Protein AF-A0A1Q7SQF2-F1 (afdb_monomer)

Structure (mmCIF, N/CA/C/O backbone):
data_AF-A0A1Q7SQF2-F1
#
_entry.id   AF-A0A1Q7SQF2-F1
#
loop_
_atom_site.group_PDB
_atom_site.id
_atom_site.type_symbol
_atom_site.label_atom_id
_atom_site.label_alt_id
_atom_site.label_comp_id
_atom_site.label_asym_id
_atom_site.label_entity_id
_atom_site.label_seq_id
_atom_site.pdbx_PDB_ins_code
_atom_site.Cartn_x
_atom_site.Cartn_y
_atom_site.Cartn_z
_atom_site.occupancy
_atom_site.B_iso_or_equiv
_atom_site.auth_seq_id
_atom_site.auth_comp_id
_atom_site.auth_asym_id
_atom_site.auth_atom_id
_atom_site.pdbx_PDB_model_num
ATOM 1 N N . GLN A 1 1 ? -7.049 -6.926 -15.953 1.00 77.38 1 GLN A N 1
ATOM 2 C CA . GLN A 1 1 ? -8.103 -7.746 -15.297 1.00 77.38 1 GLN A CA 1
ATOM 3 C C . GLN A 1 1 ? -9.473 -7.048 -15.155 1.00 77.38 1 GLN A C 1
ATOM 5 O O . GLN A 1 1 ? -10.422 -7.725 -14.784 1.00 77.38 1 GLN A O 1
ATOM 10 N N . ARG A 1 2 ? -9.619 -5.742 -15.477 1.00 84.00 2 ARG A N 1
ATOM 11 C CA . ARG A 1 2 ? -10.913 -5.013 -15.576 1.00 84.00 2 ARG A CA 1
ATOM 12 C C . ARG A 1 2 ? -11.850 -5.138 -14.352 1.00 84.00 2 ARG A C 1
ATOM 14 O O . ARG A 1 2 ? -13.072 -5.163 -14.493 1.00 84.00 2 ARG A O 1
ATOM 21 N N . ARG A 1 3 ? -11.272 -5.225 -13.150 1.00 91.75 3 ARG A N 1
ATOM 22 C CA . ARG A 1 3 ? -12.019 -5.164 -11.884 1.00 91.75 3 ARG A CA 1
ATOM 23 C C . ARG A 1 3 ? -12.568 -3.749 -11.678 1.00 91.75 3 ARG A C 1
ATOM 25 O O . ARG A 1 3 ? -11.940 -2.791 -12.112 1.00 91.75 3 ARG A O 1
ATOM 32 N N . HIS A 1 4 ? -13.720 -3.641 -11.026 1.00 95.44 4 HIS A N 1
ATOM 33 C CA . HIS A 1 4 ? -14.406 -2.380 -10.745 1.00 95.44 4 HIS A CA 1
ATOM 34 C C . HIS A 1 4 ? -15.146 -2.462 -9.408 1.00 95.44 4 HIS A C 1
ATOM 36 O O . HIS A 1 4 ? -15.378 -3.558 -8.898 1.00 95.44 4 HIS A O 1
ATOM 42 N N . GLY A 1 5 ? -15.514 -1.307 -8.848 1.00 96.50 5 GLY A N 1
ATOM 43 C CA . GLY A 1 5 ? -16.249 -1.226 -7.581 1.00 96.50 5 GLY A CA 1
ATOM 44 C C . GLY A 1 5 ? -15.400 -1.496 -6.335 1.00 96.50 5 GLY A C 1
ATOM 45 O O . GLY A 1 5 ? -15.952 -1.797 -5.281 1.00 96.50 5 GLY A O 1
ATOM 46 N N . LEU A 1 6 ? -14.072 -1.409 -6.439 1.00 98.00 6 LEU A N 1
ATOM 47 C CA . LEU A 1 6 ? -13.161 -1.710 -5.336 1.00 98.00 6 LEU A CA 1
ATOM 48 C C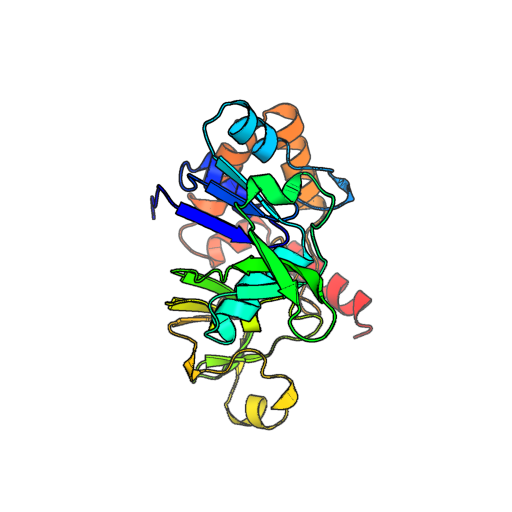 . LEU A 1 6 ? -13.134 -0.583 -4.295 1.00 98.00 6 LEU A C 1
ATOM 50 O O . LEU A 1 6 ? -13.254 0.598 -4.630 1.00 98.00 6 LEU A O 1
ATOM 54 N N . THR A 1 7 ? -12.905 -0.954 -3.037 1.00 98.25 7 THR A N 1
ATOM 55 C CA . THR A 1 7 ? -12.450 -0.026 -1.994 1.00 98.25 7 THR A CA 1
ATOM 56 C C . THR A 1 7 ? -10.959 -0.258 -1.777 1.00 98.25 7 THR A C 1
ATOM 58 O O . THR A 1 7 ? -10.570 -1.357 -1.390 1.00 98.25 7 THR A O 1
ATOM 61 N N . LEU A 1 8 ? -10.124 0.751 -2.035 1.00 98.00 8 LEU A N 1
ATOM 62 C CA . LEU A 1 8 ? -8.698 0.692 -1.704 1.00 98.00 8 LEU A CA 1
ATOM 63 C C . LEU A 1 8 ? -8.499 1.238 -0.292 1.00 98.00 8 LEU A C 1
ATOM 65 O O . LEU A 1 8 ? -8.872 2.379 -0.039 1.00 98.00 8 LEU A O 1
ATOM 69 N N . ALA A 1 9 ? -7.890 0.457 0.599 1.00 97.62 9 ALA A N 1
ATOM 70 C CA . ALA A 1 9 ? -7.531 0.905 1.940 1.00 97.62 9 ALA A CA 1
ATOM 71 C C . ALA A 1 9 ? -6.020 0.807 2.165 1.00 97.62 9 ALA A C 1
ATOM 73 O O . ALA A 1 9 ? -5.458 -0.285 2.113 1.00 97.62 9 ALA A O 1
ATOM 74 N N . ARG A 1 10 ? -5.366 1.943 2.426 1.00 95.81 10 ARG A N 1
ATOM 75 C CA . ARG A 1 10 ? -3.924 2.016 2.708 1.00 95.81 10 ARG A CA 1
ATOM 76 C C . ARG A 1 10 ? -3.617 3.263 3.527 1.00 95.81 10 ARG A C 1
ATOM 78 O O . ARG A 1 10 ? -4.145 4.325 3.237 1.00 95.81 10 ARG A O 1
ATOM 85 N N . ASN A 1 11 ? -2.740 3.157 4.526 1.00 95.25 11 ASN A N 1
ATOM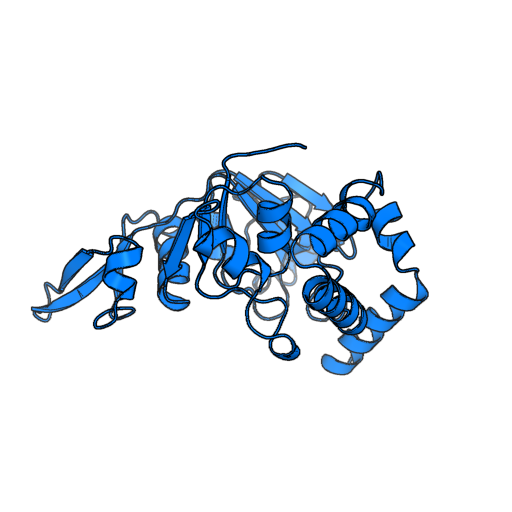 86 C CA . ASN A 1 11 ? -2.354 4.299 5.364 1.00 95.25 11 ASN A CA 1
ATOM 87 C C . ASN A 1 11 ? -1.791 5.473 4.550 1.00 95.25 11 ASN A C 1
ATOM 89 O O . ASN A 1 11 ? -2.250 6.604 4.700 1.00 95.25 11 ASN A O 1
ATOM 93 N N . LEU A 1 12 ? -0.808 5.181 3.699 1.00 94.50 12 LEU A N 1
ATOM 94 C CA . LEU A 1 12 ? -0.150 6.133 2.811 1.00 94.50 12 LEU A CA 1
ATOM 95 C C . LEU A 1 12 ? -0.377 5.664 1.377 1.00 94.50 12 LEU A C 1
ATOM 97 O O . LEU A 1 12 ? 0.317 4.773 0.893 1.00 94.50 12 LEU A O 1
ATOM 101 N N . THR A 1 13 ? -1.399 6.214 0.731 1.00 95.56 13 THR A N 1
ATOM 102 C CA . THR A 1 13 ? -1.718 5.876 -0.659 1.00 95.56 13 THR A CA 1
ATOM 103 C C . THR A 1 13 ? -0.795 6.648 -1.601 1.00 95.56 13 THR A C 1
ATOM 105 O O . THR A 1 13 ? -0.537 7.831 -1.393 1.00 95.56 13 THR A O 1
ATOM 108 N N . CYS A 1 14 ? -0.301 5.998 -2.647 1.00 94.31 14 CYS A N 1
ATOM 109 C CA . CYS A 1 14 ? 0.623 6.583 -3.614 1.00 94.31 14 CYS A CA 1
ATOM 110 C C . CYS A 1 14 ? 0.062 6.432 -5.041 1.00 94.31 14 CYS A C 1
ATOM 112 O O . CYS A 1 14 ? -1.142 6.603 -5.266 1.00 94.31 14 CYS A O 1
ATOM 114 N N . THR A 1 15 ? 0.914 6.126 -6.020 1.00 94.62 15 THR A N 1
ATOM 115 C CA . THR A 1 15 ? 0.552 5.988 -7.438 1.00 94.62 15 THR A CA 1
ATOM 116 C C . THR A 1 15 ? -0.552 4.962 -7.678 1.00 94.62 15 THR A C 1
ATOM 118 O O . THR A 1 15 ? -1.392 5.154 -8.553 1.00 94.62 15 THR A O 1
ATOM 121 N N . GLU A 1 16 ? -0.615 3.891 -6.886 1.00 95.31 16 GLU A N 1
ATOM 122 C CA . GLU A 1 16 ? -1.631 2.847 -7.031 1.00 95.31 16 GLU A CA 1
ATOM 123 C C . GLU A 1 16 ? -3.058 3.376 -6.833 1.00 95.31 16 GLU A C 1
ATOM 125 O O . GLU A 1 16 ? -3.975 2.932 -7.524 1.00 95.31 16 GLU A O 1
ATOM 130 N N . GLY A 1 17 ? -3.256 4.371 -5.961 1.00 97.00 17 GLY A N 1
ATOM 131 C CA . GLY A 1 17 ? -4.556 5.022 -5.815 1.00 97.00 17 GLY A CA 1
ATOM 132 C C . GLY A 1 17 ? -4.956 5.772 -7.086 1.00 97.00 17 GLY A C 1
ATOM 133 O O . GLY A 1 17 ? -6.095 5.666 -7.538 1.00 97.00 17 GLY A O 1
ATOM 134 N N . GLU A 1 18 ? -4.013 6.486 -7.706 1.00 97.38 18 GLU A N 1
ATOM 135 C CA . GLU A 1 18 ? -4.248 7.217 -8.958 1.00 97.38 18 GLU A CA 1
ATOM 136 C C . GLU A 1 18 ? -4.573 6.257 -10.100 1.00 97.38 18 GLU A C 1
ATOM 138 O O . GLU A 1 18 ? -5.527 6.478 -10.849 1.00 97.38 18 GLU A O 1
ATOM 143 N N . PHE A 1 19 ? -3.834 5.152 -10.175 1.00 97.44 19 PHE A N 1
ATOM 144 C CA . PHE A 1 19 ? -4.037 4.098 -11.160 1.00 97.44 19 PHE A CA 1
ATOM 145 C C . PHE A 1 19 ? -5.427 3.482 -11.039 1.00 97.44 19 PHE A C 1
ATOM 147 O O . PHE A 1 19 ? -6.141 3.390 -12.037 1.00 97.44 19 PHE A O 1
ATOM 154 N N . LEU A 1 20 ? -5.852 3.106 -9.829 1.00 97.62 20 LEU A N 1
ATOM 155 C CA . LEU A 1 20 ? -7.169 2.500 -9.631 1.00 97.62 20 LEU A CA 1
ATOM 156 C C . LEU A 1 20 ? -8.318 3.483 -9.882 1.00 97.62 20 LEU A C 1
ATOM 158 O O . LEU A 1 20 ? -9.360 3.062 -10.386 1.00 97.62 20 LEU A O 1
ATOM 162 N N . MET A 1 21 ? -8.152 4.772 -9.578 1.00 97.69 21 MET A N 1
ATOM 163 C CA . MET A 1 21 ? -9.164 5.785 -9.902 1.00 97.69 21 MET A CA 1
ATOM 164 C C . MET A 1 21 ? -9.281 6.003 -11.413 1.00 97.69 21 MET A C 1
ATOM 166 O O . MET A 1 21 ? -10.383 5.975 -11.960 1.00 97.69 21 MET A O 1
ATOM 170 N N . VAL A 1 22 ? -8.156 6.174 -12.110 1.00 97.94 22 VAL A N 1
ATOM 171 C CA . VAL A 1 22 ? -8.145 6.467 -13.553 1.00 97.94 22 VAL A CA 1
ATOM 172 C C . VAL A 1 22 ? -8.549 5.254 -14.385 1.00 97.94 22 VAL A C 1
ATOM 174 O O . VAL A 1 22 ? -9.271 5.407 -15.368 1.00 97.94 22 VAL A O 1
ATOM 177 N N . ALA A 1 23 ? -8.193 4.046 -13.949 1.00 97.38 23 ALA A N 1
ATOM 178 C CA . ALA A 1 23 ? -8.665 2.803 -14.556 1.00 97.38 23 ALA A CA 1
ATOM 179 C C . ALA A 1 23 ? -10.171 2.540 -14.337 1.00 97.38 23 ALA A C 1
ATOM 181 O O . ALA A 1 23 ? -10.697 1.561 -14.867 1.00 97.38 23 ALA A O 1
ATOM 182 N N . GLY A 1 24 ? -10.864 3.355 -13.529 1.00 96.38 24 GLY A N 1
ATOM 183 C CA . GLY A 1 24 ? -12.265 3.133 -13.154 1.00 96.38 24 GLY A CA 1
ATOM 184 C C . GLY A 1 24 ? -12.469 1.921 -12.238 1.00 96.38 24 GLY A C 1
ATOM 185 O O . GLY A 1 24 ? -13.560 1.352 -12.189 1.00 96.38 24 GLY A O 1
ATOM 186 N N . ALA A 1 25 ? -11.418 1.495 -11.535 1.00 97.56 25 ALA A N 1
ATOM 187 C CA . ALA A 1 25 ? -11.432 0.306 -10.694 1.00 97.56 25 ALA A CA 1
ATOM 188 C C . ALA A 1 25 ? -11.906 0.600 -9.260 1.00 97.56 25 ALA A C 1
ATOM 190 O O . ALA A 1 25 ? -12.628 -0.215 -8.679 1.00 97.56 25 ALA A O 1
ATOM 191 N N . ALA A 1 26 ? -11.521 1.749 -8.696 1.00 97.31 26 ALA A N 1
ATOM 192 C CA . ALA A 1 26 ? -11.871 2.149 -7.333 1.00 97.31 26 ALA A CA 1
ATOM 193 C C . ALA A 1 26 ? -13.154 2.992 -7.284 1.00 97.31 26 ALA A C 1
ATOM 195 O O . ALA A 1 26 ? -13.277 3.994 -7.982 1.00 97.31 26 ALA A O 1
ATOM 196 N N . ALA A 1 27 ? -14.083 2.609 -6.408 1.00 97.38 27 ALA A N 1
ATOM 197 C CA . ALA A 1 27 ? -15.257 3.401 -6.038 1.00 97.38 27 ALA A CA 1
ATOM 198 C C . ALA A 1 27 ? -15.039 4.193 -4.735 1.00 97.38 27 ALA A C 1
ATOM 200 O O . ALA A 1 27 ? -15.689 5.218 -4.514 1.00 97.38 27 ALA A O 1
ATOM 201 N N . ARG A 1 28 ? -14.124 3.730 -3.872 1.00 97.94 28 ARG A N 1
ATOM 202 C CA . ARG A 1 28 ? -13.762 4.388 -2.612 1.00 97.94 28 ARG A CA 1
ATOM 203 C C . ARG A 1 28 ? -12.264 4.271 -2.332 1.00 97.94 28 ARG A C 1
ATOM 205 O O . ARG A 1 28 ? -11.682 3.209 -2.550 1.00 97.94 28 ARG A O 1
ATOM 212 N N . ILE A 1 29 ? -11.678 5.337 -1.794 1.00 97.94 29 ILE A N 1
ATOM 213 C CA . ILE A 1 29 ? -10.330 5.359 -1.219 1.00 97.94 29 ILE A CA 1
ATOM 214 C C . ILE A 1 29 ? -10.453 5.585 0.290 1.00 97.94 29 ILE A C 1
ATOM 216 O O . ILE A 1 29 ? -11.092 6.542 0.721 1.00 97.94 29 ILE A O 1
ATOM 220 N N . VAL A 1 30 ? -9.847 4.705 1.083 1.00 97.75 30 VAL A N 1
ATOM 221 C CA . VAL A 1 30 ? -9.709 4.819 2.538 1.00 97.75 30 VAL A CA 1
ATOM 222 C C . VAL A 1 30 ? -8.232 5.056 2.837 1.00 97.75 30 VAL A C 1
ATOM 224 O O . VAL A 1 30 ? -7.409 4.160 2.647 1.00 97.75 30 VAL A O 1
ATOM 227 N N . THR A 1 31 ? -7.871 6.261 3.266 1.00 97.19 31 THR A N 1
ATOM 228 C CA . THR A 1 31 ? -6.459 6.624 3.460 1.00 97.19 31 THR A CA 1
ATOM 229 C C . THR A 1 31 ? -6.277 7.654 4.564 1.00 97.19 31 THR A C 1
ATOM 231 O O . THR A 1 31 ? -7.235 8.299 4.984 1.00 97.19 31 THR A O 1
ATOM 234 N N . ALA A 1 32 ? -5.045 7.807 5.046 1.00 95.50 32 ALA A N 1
ATOM 235 C CA . ALA A 1 32 ? -4.671 8.925 5.910 1.00 95.50 32 ALA A CA 1
ATOM 236 C C . ALA A 1 32 ? -3.935 10.037 5.162 1.00 95.50 32 ALA A C 1
ATOM 238 O O . ALA A 1 32 ? -3.884 11.176 5.621 1.00 95.50 32 ALA A O 1
ATOM 239 N N . TRP A 1 33 ? -3.338 9.699 4.023 1.00 94.88 33 TRP A N 1
ATOM 240 C CA . TRP A 1 33 ? -2.615 10.634 3.180 1.00 94.88 33 TRP A CA 1
ATOM 241 C C . TRP A 1 33 ? -2.466 10.059 1.775 1.00 94.88 33 TRP A C 1
ATOM 243 O O . TRP A 1 33 ? -2.367 8.840 1.611 1.00 94.88 33 TRP A O 1
ATOM 253 N N . MET A 1 34 ? -2.448 10.919 0.756 1.00 95.56 34 MET A N 1
ATOM 254 C CA . MET A 1 34 ? -2.203 10.473 -0.612 1.00 95.56 34 MET A CA 1
ATOM 255 C C . MET A 1 34 ? -1.333 11.435 -1.418 1.00 95.56 34 MET A C 1
ATOM 257 O O . MET A 1 34 ? -1.702 12.590 -1.659 1.00 95.56 34 MET A O 1
ATOM 261 N N . SER A 1 35 ? -0.191 10.931 -1.877 1.00 93.12 35 SER A N 1
ATOM 262 C CA . SER A 1 35 ? 0.772 11.656 -2.706 1.00 93.12 35 SER A CA 1
ATOM 263 C C . SER A 1 35 ? 1.837 10.699 -3.235 1.00 93.12 35 SER A C 1
ATOM 265 O O . SER A 1 35 ? 2.064 9.634 -2.671 1.00 93.12 35 SER A O 1
ATOM 267 N N . ILE A 1 36 ? 2.484 11.105 -4.326 1.00 89.25 36 ILE A N 1
ATOM 268 C CA . ILE A 1 36 ? 3.580 10.368 -4.966 1.00 89.25 36 ILE A CA 1
ATOM 269 C C . ILE A 1 36 ? 4.872 10.461 -4.135 1.00 89.25 36 ILE A C 1
ATOM 271 O O . ILE A 1 36 ? 5.747 9.610 -4.227 1.00 89.25 36 ILE A O 1
ATOM 275 N N . GLY A 1 37 ? 4.990 11.491 -3.298 1.00 83.56 37 GLY A N 1
ATOM 276 C CA . GLY A 1 37 ? 6.149 11.743 -2.455 1.00 83.56 37 GLY A CA 1
ATOM 277 C C . GLY A 1 37 ? 6.213 13.208 -2.039 1.00 83.56 37 GLY A C 1
ATOM 278 O O . GLY A 1 37 ? 5.646 14.086 -2.696 1.00 83.56 37 GLY A O 1
ATOM 279 N N . LEU A 1 38 ? 6.937 13.486 -0.953 1.00 79.62 38 LEU A N 1
ATOM 280 C CA . LEU A 1 38 ? 7.073 14.839 -0.397 1.00 79.62 38 LEU A CA 1
ATOM 281 C C . LEU A 1 38 ? 7.454 15.918 -1.434 1.00 79.62 38 LEU A C 1
ATOM 283 O O . LEU A 1 38 ? 6.861 16.997 -1.369 1.00 79.62 38 LEU A O 1
ATOM 287 N N . PRO A 1 39 ? 8.357 15.671 -2.411 1.00 89.31 39 PRO A N 1
ATOM 288 C CA . PRO A 1 39 ? 8.746 16.695 -3.385 1.00 89.31 39 PRO A CA 1
ATOM 289 C C . PRO A 1 39 ? 7.622 17.166 -4.320 1.00 89.31 39 PRO A C 1
ATOM 291 O O . PRO A 1 39 ? 7.720 18.261 -4.870 1.00 89.31 39 PRO A O 1
ATOM 294 N N . TRP A 1 40 ? 6.563 16.370 -4.511 1.00 91.44 40 TRP A N 1
ATOM 295 C CA . TRP A 1 40 ? 5.533 16.621 -5.533 1.00 91.44 40 TRP A CA 1
ATOM 296 C C . TRP A 1 40 ? 4.171 17.039 -4.966 1.00 91.44 40 TRP A C 1
ATOM 298 O O . TRP A 1 40 ? 3.242 17.322 -5.723 1.00 91.44 40 TRP A O 1
ATOM 308 N N . GLY A 1 41 ? 4.051 17.131 -3.640 1.00 90.19 41 GLY A N 1
ATOM 309 C CA . GLY A 1 41 ? 2.824 17.561 -2.970 1.00 90.19 41 GLY A CA 1
ATOM 310 C C . GLY A 1 41 ? 1.678 16.548 -3.062 1.00 90.19 41 GLY A C 1
ATOM 311 O O . GLY A 1 41 ? 1.861 15.400 -3.461 1.00 90.19 41 GLY A O 1
ATOM 312 N N . VAL A 1 42 ? 0.481 16.958 -2.635 1.00 91.88 42 VAL A N 1
ATOM 313 C CA . VAL A 1 42 ? -0.713 16.092 -2.581 1.00 91.88 42 VAL A CA 1
ATOM 314 C C . VAL A 1 42 ? -1.233 15.709 -3.971 1.00 91.88 42 VAL A C 1
ATOM 316 O O . VAL A 1 42 ? -1.131 16.492 -4.918 1.00 91.88 42 VAL A O 1
ATOM 319 N N . SER A 1 43 ? -1.824 14.515 -4.095 1.00 95.31 43 SER A N 1
ATOM 320 C CA . SER A 1 43 ? -2.310 14.000 -5.385 1.00 95.31 43 SER A CA 1
ATOM 321 C C . SER A 1 43 ? -3.405 14.887 -5.999 1.00 95.31 43 SER A C 1
ATOM 323 O O . SER A 1 43 ? -4.526 14.996 -5.492 1.00 95.31 43 SER A O 1
ATOM 325 N N . LYS A 1 44 ? -3.099 15.477 -7.161 1.00 95.44 44 LYS A N 1
ATOM 326 C CA . LYS A 1 44 ? -4.064 16.235 -7.982 1.00 95.44 44 LYS A CA 1
ATOM 327 C C . LYS A 1 44 ? -5.133 15.323 -8.587 1.00 95.44 44 LYS A C 1
ATOM 329 O O . LYS A 1 44 ? -6.254 15.765 -8.834 1.00 95.44 44 LYS A O 1
ATOM 334 N N . ILE A 1 45 ? -4.797 14.050 -8.796 1.00 97.56 45 ILE A N 1
ATOM 335 C CA . ILE A 1 45 ? -5.717 13.037 -9.314 1.00 97.56 45 ILE A CA 1
ATOM 336 C C . ILE A 1 45 ? -6.760 12.688 -8.259 1.00 97.56 45 ILE A C 1
ATOM 338 O O . ILE A 1 45 ? -7.949 12.721 -8.574 1.00 97.56 45 ILE A O 1
ATOM 342 N N . LEU A 1 46 ? -6.348 12.453 -7.008 1.00 97.25 46 LEU A N 1
ATOM 343 C CA . LEU A 1 46 ? -7.291 12.257 -5.906 1.00 97.25 46 LEU A CA 1
ATOM 344 C C . LEU A 1 46 ? -8.275 13.418 -5.824 1.00 97.25 46 LEU A C 1
ATOM 346 O O . LEU A 1 46 ? -9.485 13.205 -5.880 1.00 97.25 46 LEU A O 1
ATOM 350 N N . ARG A 1 47 ? -7.751 14.647 -5.774 1.00 95.94 47 ARG A N 1
ATOM 351 C CA . ARG A 1 47 ? -8.572 15.857 -5.728 1.00 95.94 47 ARG A CA 1
ATOM 352 C C . ARG A 1 47 ? -9.606 15.886 -6.856 1.00 95.94 47 ARG A C 1
ATOM 354 O O . ARG A 1 47 ? -10.790 16.050 -6.588 1.00 95.94 47 ARG A O 1
ATOM 361 N N . HIS A 1 48 ? -9.180 15.665 -8.100 1.00 97.44 48 HIS A N 1
ATOM 362 C CA . HIS A 1 48 ? -10.069 15.666 -9.267 1.00 97.44 48 HIS A CA 1
ATOM 363 C C . HIS A 1 48 ? -11.210 14.649 -9.157 1.00 97.44 48 HIS A C 1
ATOM 365 O O . HIS A 1 48 ? -12.359 14.964 -9.476 1.00 97.44 48 HIS A O 1
ATOM 371 N N . PHE A 1 49 ? -10.924 13.418 -8.732 1.00 98.06 49 PHE A N 1
ATOM 372 C CA . PHE A 1 49 ? -11.936 12.360 -8.645 1.00 98.06 49 PHE A CA 1
ATOM 373 C C . PHE A 1 49 ? -12.875 12.523 -7.445 1.00 98.06 49 PHE A C 1
ATOM 375 O O . PHE A 1 49 ? -14.069 12.246 -7.580 1.00 98.06 49 PHE A O 1
ATOM 382 N N . VAL A 1 50 ? -12.370 13.032 -6.321 1.00 96.94 50 VAL A N 1
ATOM 383 C CA . VAL A 1 50 ? -13.163 13.278 -5.109 1.00 96.94 50 VAL A CA 1
ATOM 384 C C . VAL A 1 50 ? -14.048 14.515 -5.263 1.00 96.94 50 VAL A C 1
ATOM 386 O O . VAL A 1 50 ? -15.256 14.417 -5.064 1.00 96.94 50 VAL A O 1
ATOM 389 N N . GLU A 1 51 ? -13.505 15.657 -5.704 1.00 97.38 51 GLU A N 1
ATOM 390 C CA . GLU A 1 51 ? -14.283 16.901 -5.878 1.00 97.38 51 GLU A CA 1
ATOM 391 C C . GLU A 1 51 ? -15.377 16.764 -6.949 1.00 97.38 51 GLU A C 1
ATOM 393 O O . GLU A 1 51 ? -16.407 17.429 -6.886 1.00 97.38 51 GLU A O 1
ATOM 398 N N . SER A 1 52 ? -15.185 15.870 -7.923 1.00 97.50 52 SER A N 1
ATOM 399 C CA . SER A 1 52 ? -16.204 15.557 -8.935 1.00 97.50 52 SER A CA 1
ATOM 400 C C . SER A 1 52 ? -17.222 14.496 -8.502 1.00 97.50 52 SER A C 1
ATOM 402 O O . SER A 1 52 ? -18.102 14.152 -9.290 1.00 97.50 52 SER A O 1
ATOM 404 N N . GLY A 1 53 ? -17.100 13.940 -7.292 1.00 96.88 53 GLY A N 1
ATOM 405 C CA . GLY A 1 53 ? -18.007 12.920 -6.759 1.00 96.88 53 GLY A CA 1
ATOM 406 C C . GLY A 1 53 ? -17.910 11.549 -7.436 1.00 96.88 53 GLY A C 1
ATOM 407 O O . GLY A 1 53 ? -18.784 10.709 -7.235 1.00 96.88 53 GLY A O 1
ATOM 408 N N . ARG A 1 54 ? -16.872 11.300 -8.245 1.00 96.88 54 ARG A N 1
ATOM 409 C CA . ARG A 1 54 ? -16.678 10.011 -8.935 1.00 96.88 54 ARG A CA 1
ATOM 410 C C . ARG A 1 54 ? -16.128 8.924 -8.021 1.00 96.88 54 ARG A C 1
ATOM 412 O O . ARG A 1 54 ? -16.346 7.748 -8.293 1.00 96.88 54 ARG A O 1
ATOM 419 N N . VAL A 1 55 ? -15.405 9.313 -6.974 1.00 97.88 55 VAL A N 1
ATOM 420 C CA . VAL A 1 55 ? -14.794 8.402 -6.003 1.00 97.88 55 VAL A CA 1
ATOM 421 C C . VAL A 1 55 ? -15.049 8.939 -4.604 1.00 97.88 55 VAL A C 1
ATOM 423 O O . VAL A 1 55 ? -14.814 10.116 -4.335 1.00 97.88 55 VAL A O 1
ATOM 426 N N . ALA A 1 56 ? -15.527 8.077 -3.710 1.00 97.19 56 ALA A N 1
ATOM 427 C CA . ALA A 1 56 ? -15.698 8.426 -2.307 1.00 97.19 56 ALA A CA 1
ATOM 428 C C . ALA A 1 56 ? -14.343 8.422 -1.585 1.00 97.19 56 ALA A C 1
ATOM 430 O O . ALA A 1 56 ? -13.546 7.501 -1.765 1.00 97.19 56 ALA A O 1
ATOM 431 N N . LEU A 1 57 ? -14.107 9.413 -0.731 1.00 96.50 57 LEU A N 1
ATOM 432 C CA . LEU A 1 57 ? -12.937 9.465 0.138 1.00 96.50 57 LEU A CA 1
ATOM 433 C C . LEU A 1 57 ? -13.372 9.252 1.590 1.00 96.50 57 LEU A C 1
ATOM 435 O O . LEU A 1 57 ? -14.286 9.919 2.069 1.00 96.50 57 LEU A O 1
ATOM 439 N N . GLU A 1 58 ? -12.725 8.314 2.271 1.00 96.38 58 GLU A N 1
ATOM 440 C CA . GLU A 1 58 ? -12.881 8.070 3.703 1.00 96.38 58 GLU A CA 1
ATOM 441 C C . GLU A 1 58 ? -11.529 8.297 4.387 1.00 96.38 58 GLU A C 1
ATOM 443 O O . GLU A 1 58 ? -10.616 7.473 4.300 1.00 96.38 58 GLU A O 1
ATOM 448 N N . GLU A 1 59 ? -11.389 9.442 5.048 1.00 94.81 59 GLU A N 1
ATOM 449 C CA . GLU A 1 59 ? -10.134 9.851 5.678 1.00 94.81 59 GLU A CA 1
ATOM 450 C C . GLU A 1 59 ? -10.050 9.409 7.137 1.00 94.81 59 GLU A C 1
ATOM 452 O O . GLU A 1 59 ? -10.994 9.552 7.918 1.00 94.81 59 GLU A O 1
ATOM 457 N N . TRP A 1 60 ? -8.878 8.907 7.514 1.00 96.25 60 TRP A N 1
ATOM 458 C CA . TRP A 1 60 ? -8.539 8.511 8.879 1.00 96.25 60 TRP A CA 1
ATOM 459 C C . TRP A 1 60 ? -7.211 9.139 9.286 1.00 96.25 60 TRP A C 1
ATOM 461 O O . TRP A 1 60 ? -6.364 9.403 8.443 1.00 96.25 60 TRP A O 1
ATOM 471 N N . SER A 1 61 ? -6.956 9.335 10.583 1.00 96.00 61 SER A N 1
ATOM 472 C CA . SER A 1 61 ? -5.573 9.615 10.991 1.00 96.00 61 SER A CA 1
ATOM 473 C C . SER A 1 61 ? -4.696 8.388 10.707 1.00 96.00 61 SER A C 1
ATOM 475 O O . SER A 1 61 ? -5.171 7.249 10.756 1.00 96.00 61 SER A O 1
ATOM 477 N N . HIS A 1 62 ? -3.398 8.597 10.462 1.00 95.94 62 HIS A N 1
ATOM 478 C CA . HIS A 1 62 ? -2.478 7.495 10.156 1.00 95.94 62 HIS A CA 1
ATOM 479 C C . HIS A 1 62 ? -2.475 6.422 11.254 1.00 95.94 62 HIS A C 1
ATOM 481 O O . HIS A 1 62 ? -2.529 5.226 10.971 1.00 95.94 62 HIS A O 1
ATOM 487 N N . LEU A 1 63 ? -2.462 6.850 12.522 1.00 96.56 63 LEU A N 1
ATOM 488 C CA . LEU A 1 63 ? -2.536 5.934 13.655 1.00 96.56 63 LEU A CA 1
ATOM 489 C C . LEU A 1 63 ? -3.885 5.212 13.706 1.00 96.56 63 LEU A C 1
ATOM 491 O O . LEU A 1 63 ? -3.910 4.008 13.939 1.00 96.56 63 LEU A O 1
ATOM 495 N N . ALA A 1 64 ? -5.000 5.911 13.482 1.00 96.81 64 ALA A N 1
ATOM 496 C CA . ALA A 1 64 ? -6.312 5.286 13.562 1.00 96.81 64 ALA A CA 1
ATOM 497 C C . ALA A 1 64 ? -6.500 4.216 12.486 1.00 96.81 64 ALA A C 1
ATOM 499 O O . ALA A 1 64 ? -6.919 3.117 12.825 1.00 96.81 64 ALA A O 1
ATOM 500 N N . LEU A 1 65 ? -6.118 4.477 11.231 1.00 97.25 65 LEU A N 1
ATOM 501 C CA . LEU A 1 65 ? -6.197 3.468 10.170 1.00 97.25 65 LEU A CA 1
ATOM 502 C C . LEU A 1 65 ? -5.316 2.247 10.479 1.00 97.25 65 LEU A C 1
ATOM 504 O O . LEU A 1 65 ? -5.768 1.114 10.324 1.00 97.25 65 LEU A O 1
ATOM 508 N N . GLY A 1 66 ? -4.116 2.462 11.030 1.00 97.62 66 GLY A N 1
ATOM 509 C CA . GLY A 1 66 ? -3.283 1.366 11.534 1.00 97.62 66 GLY A CA 1
ATOM 510 C C . GLY A 1 66 ? -3.971 0.559 12.645 1.00 97.62 66 GLY A C 1
ATOM 511 O O . GLY A 1 66 ? -3.976 -0.670 12.617 1.00 97.62 66 GLY A O 1
ATOM 512 N N . LEU A 1 67 ? -4.633 1.235 13.589 1.00 97.69 67 LEU A N 1
ATOM 513 C CA . LEU A 1 67 ? -5.418 0.579 14.639 1.00 97.69 67 LEU A CA 1
ATOM 514 C C . LEU A 1 67 ? -6.617 -0.202 14.083 1.00 97.69 67 LEU A C 1
ATOM 516 O O . LEU A 1 67 ? -6.982 -1.211 14.682 1.00 97.69 67 LEU A O 1
ATOM 520 N N . ARG A 1 68 ? -7.203 0.193 12.944 1.00 97.88 68 ARG A N 1
ATOM 521 C CA . ARG A 1 68 ? -8.270 -0.590 12.293 1.00 97.88 68 ARG A CA 1
ATOM 522 C C . ARG A 1 68 ? -7.763 -1.954 11.826 1.00 97.88 68 ARG A C 1
ATOM 524 O O . ARG A 1 68 ? -8.416 -2.959 12.106 1.00 97.88 68 ARG A O 1
ATOM 531 N N . PHE A 1 69 ? -6.603 -1.995 11.165 1.00 98.38 69 PHE A N 1
ATOM 532 C CA . PHE A 1 69 ? -5.969 -3.256 10.759 1.00 98.38 69 PHE A CA 1
ATOM 533 C C . PHE A 1 69 ? -5.550 -4.082 11.971 1.00 98.38 69 PHE A C 1
ATOM 535 O O . PHE A 1 69 ? -5.834 -5.274 12.037 1.00 98.38 69 PHE A O 1
ATOM 542 N N . ARG A 1 70 ? -4.962 -3.442 12.986 1.00 98.38 70 ARG A N 1
ATOM 543 C CA . ARG A 1 70 ? -4.562 -4.124 14.219 1.00 98.38 70 ARG A CA 1
ATOM 544 C C . ARG A 1 70 ? -5.746 -4.743 14.965 1.00 98.38 70 ARG A C 1
ATOM 546 O O . ARG A 1 70 ? -5.637 -5.861 15.456 1.00 98.38 70 ARG A O 1
ATOM 553 N N . ALA A 1 71 ? -6.876 -4.041 15.048 1.00 98.38 71 ALA A N 1
ATOM 554 C CA . ALA A 1 71 ? -8.099 -4.560 15.658 1.00 98.38 71 ALA A CA 1
ATOM 555 C C . ALA A 1 71 ? -8.591 -5.825 14.933 1.00 98.38 71 ALA A C 1
ATOM 557 O O . ALA A 1 71 ? -8.891 -6.829 15.579 1.00 98.38 71 ALA A O 1
ATOM 558 N N . ALA A 1 72 ? -8.593 -5.798 13.597 1.00 98.44 72 ALA A N 1
ATOM 559 C CA . ALA A 1 72 ? -8.956 -6.948 12.775 1.00 98.44 72 ALA A CA 1
ATOM 560 C C . ALA A 1 72 ? -7.980 -8.121 12.943 1.00 98.44 72 ALA A C 1
ATOM 562 O O . ALA A 1 72 ? -8.420 -9.238 13.199 1.00 98.44 72 ALA A O 1
ATOM 563 N N . ALA A 1 73 ? -6.670 -7.862 12.913 1.00 98.06 73 ALA A N 1
ATOM 564 C CA . ALA A 1 73 ? -5.633 -8.868 13.147 1.00 98.06 73 ALA A CA 1
ATOM 565 C C . ALA A 1 73 ? -5.731 -9.526 14.537 1.00 98.06 73 ALA A C 1
ATOM 567 O O . ALA A 1 73 ? -5.368 -10.688 14.708 1.00 98.06 73 ALA A O 1
ATOM 568 N N . MET A 1 74 ? -6.222 -8.791 15.539 1.00 98.06 74 MET A N 1
ATOM 569 C CA . MET A 1 74 ? -6.497 -9.308 16.884 1.00 98.06 74 MET A CA 1
ATOM 570 C C . MET A 1 74 ? -7.832 -10.064 16.990 1.00 98.06 74 MET A C 1
ATOM 572 O O . MET A 1 74 ? -8.078 -10.703 18.013 1.00 98.06 74 MET A O 1
ATOM 576 N N . GLY A 1 75 ? -8.713 -9.966 15.991 1.00 97.06 75 GLY A N 1
ATOM 577 C CA . GLY A 1 75 ? -10.068 -10.519 16.042 1.00 97.06 75 GLY A CA 1
ATOM 578 C C . GLY A 1 75 ? -11.012 -9.769 16.989 1.00 97.06 75 GLY A C 1
ATOM 579 O O . GLY A 1 75 ? -11.991 -10.349 17.461 1.00 97.06 75 GLY A O 1
ATOM 580 N N . VAL A 1 76 ? -10.734 -8.495 17.297 1.00 98.31 76 VAL A N 1
ATOM 581 C CA . VAL A 1 76 ? -11.593 -7.655 18.151 1.00 98.31 76 VAL A CA 1
ATOM 582 C C . VAL A 1 76 ? -12.413 -6.677 17.304 1.00 98.31 76 VAL A C 1
ATOM 584 O O . VAL A 1 76 ? -11.931 -6.202 16.279 1.00 98.31 76 VAL A O 1
ATOM 587 N N . PRO A 1 77 ? -13.644 -6.319 17.713 1.00 96.88 77 PRO A N 1
ATOM 588 C CA . PRO A 1 77 ? -14.504 -5.446 16.910 1.00 96.88 77 PRO A CA 1
ATOM 589 C C . PRO A 1 77 ? -13.997 -3.998 16.821 1.00 96.88 77 PRO A C 1
ATOM 591 O O . PRO A 1 77 ? -14.286 -3.302 15.847 1.00 96.88 77 PRO A O 1
ATOM 594 N N . PHE A 1 78 ? -13.269 -3.525 17.834 1.00 97.50 78 PHE A N 1
ATOM 595 C CA . PHE A 1 78 ? -12.701 -2.180 17.877 1.00 97.50 78 PHE A CA 1
ATOM 596 C C . PHE A 1 78 ? -11.532 -2.097 18.867 1.00 97.50 78 PHE A C 1
ATOM 598 O O . PHE A 1 78 ? -11.406 -2.939 19.758 1.00 97.50 78 PHE A O 1
ATOM 605 N N . LEU A 1 79 ? -10.717 -1.045 18.747 1.00 97.69 79 LEU A N 1
ATOM 606 C CA . LEU A 1 79 ? -9.707 -0.669 19.740 1.00 97.69 79 LEU A CA 1
ATOM 607 C C . LEU A 1 79 ? -10.013 0.718 20.336 1.00 97.69 79 LEU A C 1
ATOM 609 O O . LEU A 1 79 ? -10.296 1.654 19.582 1.00 97.69 79 LEU A O 1
ATOM 613 N N . PRO A 1 80 ? -9.963 0.877 21.674 1.00 97.38 80 PRO A N 1
ATOM 614 C CA . PRO A 1 80 ? -10.122 2.175 22.319 1.00 97.38 80 PRO A CA 1
ATOM 615 C C . PRO A 1 80 ? -8.852 3.026 22.156 1.00 97.38 80 PRO A C 1
ATOM 617 O O . PRO A 1 80 ? -7.736 2.521 22.281 1.00 97.38 80 PRO A O 1
ATOM 620 N N . THR A 1 81 ? -8.997 4.323 21.881 1.00 96.62 81 THR A N 1
ATOM 621 C CA . THR A 1 81 ? -7.854 5.225 21.658 1.00 96.62 81 THR A CA 1
ATOM 622 C C . THR A 1 81 ? -8.210 6.697 21.857 1.00 96.62 81 THR A C 1
ATOM 624 O O . THR A 1 81 ? -9.379 7.068 21.876 1.00 96.62 81 THR A O 1
ATOM 627 N N . LEU A 1 82 ? -7.197 7.554 21.985 1.00 96.06 82 LEU A N 1
ATOM 628 C CA . LEU A 1 82 ? -7.357 9.011 21.972 1.00 96.06 82 LEU A CA 1
ATOM 629 C C . LEU A 1 82 ? -7.260 9.609 20.562 1.00 96.06 82 LEU A C 1
ATOM 631 O O . LEU A 1 82 ? -7.622 10.767 20.367 1.00 96.06 82 LEU A O 1
ATOM 635 N N . THR A 1 83 ? -6.747 8.861 19.578 1.00 95.00 83 THR A N 1
ATOM 636 C CA . THR A 1 83 ? -6.539 9.418 18.234 1.00 95.00 83 THR A CA 1
ATOM 637 C C . THR A 1 83 ? -7.859 9.840 17.582 1.00 95.00 83 THR A C 1
ATOM 639 O O . THR A 1 83 ? -8.903 9.233 17.812 1.00 95.00 83 THR A O 1
ATOM 642 N N . MET A 1 84 ? -7.789 10.905 16.778 1.00 94.38 84 MET A N 1
ATOM 643 C CA . MET A 1 84 ? -8.895 11.603 16.102 1.00 94.38 84 MET A CA 1
ATOM 644 C C . MET A 1 84 ? -9.888 12.348 17.012 1.00 94.38 84 MET A C 1
ATOM 646 O O . MET A 1 84 ? -10.617 13.198 16.497 1.00 94.38 84 MET A O 1
ATOM 650 N N . LEU A 1 85 ? -9.917 12.113 18.331 1.00 95.19 85 LEU A N 1
ATOM 651 C CA . LEU A 1 85 ? -10.769 12.895 19.236 1.00 95.19 85 LEU A CA 1
ATOM 652 C C . LEU A 1 85 ? -10.461 14.392 19.116 1.00 95.19 85 LEU A C 1
ATOM 654 O O . LEU A 1 85 ? -9.304 14.802 19.099 1.00 95.19 85 LEU A O 1
ATOM 658 N N . GLY A 1 86 ? -11.517 15.204 19.047 1.00 92.12 86 GLY A N 1
ATOM 659 C CA . GLY A 1 86 ? -11.400 16.655 18.887 1.00 92.12 86 GLY A CA 1
ATOM 660 C C . GLY A 1 86 ? -11.122 17.123 17.455 1.00 92.12 86 GLY A C 1
ATOM 661 O O . GLY A 1 86 ? -10.966 18.321 17.252 1.00 92.12 86 GLY A O 1
ATOM 662 N N . SER A 1 87 ? -11.083 16.214 16.476 1.00 93.62 87 SER A N 1
ATOM 663 C CA . SER A 1 87 ? -11.001 16.551 15.051 1.00 93.62 87 SER A CA 1
ATOM 664 C C . SER A 1 87 ? -12.299 16.213 14.316 1.00 93.62 87 SER A C 1
ATOM 666 O O . SER A 1 87 ? -13.028 15.308 14.732 1.00 93.62 87 SER A O 1
ATOM 668 N N . ASP A 1 88 ? -12.533 16.871 13.181 1.00 92.50 88 ASP A N 1
ATOM 669 C CA . ASP A 1 88 ? -13.663 16.573 12.286 1.00 92.50 88 ASP A CA 1
ATOM 670 C C . ASP A 1 88 ? -13.544 15.187 11.623 1.00 92.50 88 ASP A C 1
ATOM 672 O O . ASP A 1 88 ? -14.526 14.637 11.129 1.00 92.50 88 ASP A O 1
ATOM 676 N N . LEU A 1 89 ? -12.362 14.551 11.675 1.00 92.81 89 LEU A N 1
ATOM 677 C CA . LEU A 1 89 ? -12.169 13.185 11.169 1.00 92.81 89 LEU A CA 1
ATOM 678 C C . LEU A 1 89 ? -13.039 12.151 11.903 1.00 92.81 89 LEU A C 1
ATOM 680 O O . LEU A 1 89 ? -13.311 11.083 11.356 1.00 92.81 89 LEU A O 1
ATOM 684 N N . MET A 1 90 ? -13.492 12.456 13.125 1.00 92.12 90 MET A N 1
ATOM 685 C CA . MET A 1 90 ? -14.453 11.622 13.861 1.00 92.12 90 MET A CA 1
ATOM 686 C C . MET A 1 90 ? -15.713 11.328 13.040 1.00 92.12 90 MET A C 1
ATOM 688 O O . MET A 1 90 ? -16.247 10.217 13.109 1.00 92.12 90 MET A O 1
ATOM 692 N N . ASP A 1 91 ? -16.163 12.315 12.267 1.00 89.25 91 ASP A N 1
ATOM 693 C CA . ASP A 1 91 ? -17.439 12.273 11.561 1.00 89.25 91 ASP A CA 1
ATOM 694 C C . ASP A 1 91 ? -17.310 11.651 10.162 1.00 89.25 91 ASP A C 1
ATOM 696 O O . ASP A 1 91 ? -18.294 11.144 9.626 1.00 89.25 91 ASP A O 1
ATOM 700 N N . VAL A 1 92 ? -16.095 11.602 9.600 1.00 87.94 92 VAL A N 1
ATOM 701 C CA . VAL A 1 92 ? -15.816 11.038 8.266 1.00 87.94 92 VAL A CA 1
ATOM 702 C C . VAL A 1 92 ? -15.984 9.516 8.250 1.00 87.94 92 VAL A C 1
ATOM 704 O O . VAL A 1 92 ? -16.702 8.971 7.415 1.00 87.94 92 VAL A O 1
ATOM 707 N N . GLY A 1 93 ? -15.341 8.821 9.194 1.00 78.44 93 GLY A N 1
ATOM 708 C CA . GLY A 1 93 ? -15.326 7.354 9.279 1.00 78.44 93 GLY A CA 1
ATOM 709 C C . GLY A 1 93 ? -16.429 6.745 10.153 1.00 78.44 93 GLY A C 1
ATOM 710 O O . GLY A 1 93 ? -16.389 5.552 10.457 1.00 78.44 93 GLY A O 1
ATOM 711 N N . GLY A 1 94 ? -17.384 7.556 10.624 1.00 83.69 94 GLY A N 1
ATOM 712 C CA . GLY A 1 94 ? -18.474 7.108 11.499 1.00 83.69 94 GLY A CA 1
ATOM 713 C C . GLY A 1 94 ? -18.020 6.638 12.887 1.00 83.69 94 GLY A C 1
ATOM 714 O O . GLY A 1 94 ? -18.717 5.837 13.527 1.00 83.69 94 GLY A O 1
ATOM 715 N N . MET A 1 95 ? -16.864 7.114 13.355 1.00 90.69 95 MET A N 1
ATOM 716 C CA . MET A 1 95 ? -16.240 6.642 14.584 1.00 90.69 95 MET A CA 1
ATOM 717 C C . MET A 1 95 ? -17.083 6.994 15.815 1.00 90.69 95 MET A C 1
ATOM 719 O O . MET A 1 95 ? -17.676 8.069 15.915 1.00 90.69 95 MET A O 1
ATOM 723 N N . LYS A 1 96 ? -17.158 6.071 16.777 1.00 94.44 96 LYS A N 1
ATOM 724 C CA . LYS A 1 96 ? -17.953 6.252 18.000 1.00 94.44 96 LYS A CA 1
ATOM 725 C C . LYS A 1 96 ? -17.070 6.640 19.175 1.00 94.44 96 LYS A C 1
ATOM 727 O O . LYS A 1 96 ? -15.869 6.392 19.175 1.00 94.44 96 LYS A O 1
ATOM 732 N N . ARG A 1 97 ? -17.681 7.253 20.186 1.00 96.31 97 ARG A N 1
ATOM 733 C CA . ARG A 1 97 ? -17.050 7.512 21.483 1.00 96.31 97 ARG A CA 1
ATOM 734 C C . ARG A 1 97 ? -17.508 6.459 22.486 1.00 96.31 97 ARG A C 1
ATOM 736 O O . ARG A 1 97 ? -18.644 5.994 22.404 1.00 96.31 97 ARG A O 1
ATOM 743 N N . LEU A 1 98 ? -16.648 6.123 23.436 1.00 96.75 98 LEU A N 1
ATOM 744 C CA . LEU A 1 98 ? -16.976 5.308 24.604 1.00 96.75 98 LEU A CA 1
ATOM 745 C C . LEU A 1 98 ? -16.379 5.936 25.867 1.00 96.75 98 LEU A C 1
ATOM 747 O O . LEU A 1 98 ? -15.468 6.756 25.774 1.00 96.75 98 LEU A O 1
ATOM 751 N N . GLN A 1 99 ? -16.878 5.530 27.033 1.00 97.94 99 GLN A N 1
ATOM 752 C CA . GLN A 1 99 ? -16.248 5.859 28.310 1.00 97.94 99 GLN A CA 1
ATOM 753 C C . GLN A 1 99 ? -15.356 4.706 28.756 1.00 97.94 99 GLN A C 1
ATOM 755 O O . GLN A 1 99 ? -15.788 3.552 28.758 1.00 97.94 99 GLN A O 1
ATOM 760 N N . ASP A 1 100 ? -14.125 5.028 29.141 1.00 97.19 100 ASP A N 1
ATOM 761 C CA . ASP A 1 100 ? -13.226 4.102 29.818 1.00 97.19 100 ASP A CA 1
ATOM 762 C C . ASP A 1 100 ? -13.839 3.703 31.175 1.00 97.19 100 ASP A C 1
ATOM 764 O O . ASP A 1 100 ? -14.067 4.578 32.017 1.00 97.19 100 ASP A O 1
ATOM 768 N N . PRO A 1 101 ? -14.109 2.409 31.423 1.00 97.31 101 PRO A N 1
ATOM 769 C CA . PRO A 1 101 ? -14.727 1.963 32.669 1.00 97.31 101 PRO A CA 1
ATOM 770 C C . PRO A 1 101 ? -13.832 2.136 33.906 1.00 97.31 101 PRO A C 1
ATOM 772 O O . PRO A 1 101 ? -14.347 2.092 35.021 1.00 97.31 101 PRO A O 1
ATOM 775 N N . TYR A 1 102 ? -12.519 2.322 33.741 1.00 97.69 102 TYR A N 1
ATOM 776 C CA . TYR A 1 102 ? -11.575 2.455 34.856 1.00 97.69 102 TYR A CA 1
ATOM 777 C C . TYR A 1 102 ? -11.329 3.908 35.256 1.00 97.69 102 TYR A C 1
ATOM 779 O O . TYR A 1 102 ? -11.155 4.203 36.437 1.00 97.69 102 TYR A O 1
ATOM 787 N N . THR A 1 103 ? -11.299 4.816 34.280 1.00 97.56 103 THR A N 1
ATOM 788 C CA . THR A 1 103 ? -10.951 6.230 34.505 1.00 97.56 103 THR A CA 1
ATOM 789 C C . THR A 1 103 ? -12.120 7.187 34.282 1.00 97.56 103 THR A C 1
ATOM 791 O O . THR A 1 103 ? -12.053 8.340 34.703 1.00 97.56 103 THR A O 1
ATOM 794 N N . GLY A 1 104 ? -13.188 6.741 33.613 1.00 96.88 104 GLY A N 1
ATOM 795 C CA . GLY A 1 104 ? -14.286 7.595 33.162 1.00 96.88 104 GLY A CA 1
ATOM 796 C C . GLY A 1 104 ? -13.920 8.517 31.993 1.00 96.88 104 GLY A C 1
ATOM 797 O O . GLY A 1 104 ? -14.746 9.339 31.595 1.00 96.88 104 GLY A O 1
ATOM 798 N N . ALA A 1 105 ? -12.703 8.412 31.446 1.00 97.50 105 ALA A N 1
ATOM 799 C CA . ALA A 1 105 ? -12.257 9.230 30.327 1.00 97.50 105 ALA A CA 1
ATOM 800 C C . ALA A 1 105 ? -12.979 8.852 29.028 1.00 97.50 105 ALA A C 1
ATOM 802 O O . ALA A 1 105 ? -13.209 7.677 28.739 1.00 97.50 105 ALA A O 1
ATOM 803 N N . THR A 1 106 ? -13.280 9.853 28.203 1.00 97.75 106 THR A N 1
ATOM 804 C CA . THR A 1 106 ? -13.857 9.626 26.876 1.00 97.75 106 THR A CA 1
ATOM 805 C C . THR A 1 106 ? -12.778 9.212 25.886 1.00 97.75 106 THR A C 1
ATOM 807 O O . THR A 1 106 ? -11.822 9.951 25.660 1.00 97.75 106 THR A O 1
ATOM 810 N N . LEU A 1 107 ? -12.970 8.053 25.260 1.00 97.50 107 LEU A N 1
ATOM 811 C CA . LEU A 1 107 ? -12.107 7.489 24.224 1.00 97.50 107 LEU A CA 1
ATOM 812 C C . LEU A 1 107 ? -12.868 7.366 22.897 1.00 97.50 107 LEU A C 1
ATOM 814 O O . LEU A 1 107 ? -14.098 7.301 22.863 1.00 97.50 107 LEU A O 1
ATOM 818 N N . ALA A 1 108 ? -12.134 7.305 21.793 1.00 96.69 108 ALA A N 1
ATOM 819 C CA . ALA A 1 108 ? -12.633 6.885 20.494 1.00 96.69 108 ALA A CA 1
ATOM 820 C C . ALA A 1 108 ? -12.619 5.354 20.374 1.00 96.69 108 ALA A C 1
ATOM 822 O O . ALA A 1 108 ? -11.674 4.698 20.811 1.00 96.69 108 ALA A O 1
ATOM 823 N N . ALA A 1 109 ? -13.655 4.795 19.751 1.00 97.00 109 ALA A N 1
ATOM 824 C CA . ALA A 1 109 ? -13.774 3.384 19.409 1.00 97.00 109 ALA A CA 1
ATOM 825 C C . ALA A 1 109 ? -13.401 3.202 17.931 1.00 97.00 109 ALA A C 1
ATOM 827 O O . ALA A 1 109 ? -14.259 3.367 17.062 1.00 97.00 109 ALA A O 1
ATOM 828 N N . VAL A 1 110 ? -12.136 2.896 17.634 1.00 96.50 110 VAL A N 1
ATOM 829 C CA . VAL A 1 110 ? -11.684 2.671 16.251 1.00 96.50 110 VAL A CA 1
ATOM 830 C C . VAL A 1 110 ? -12.168 1.294 15.788 1.00 96.50 110 VAL A C 1
ATOM 832 O O . VAL A 1 110 ? -11.694 0.297 16.338 1.00 96.50 110 VAL A O 1
ATOM 835 N N . PRO A 1 111 ? -13.092 1.201 14.813 1.00 96.75 111 PRO A N 1
ATOM 836 C CA . PRO A 1 111 ? -13.643 -0.074 14.371 1.00 96.75 111 PRO A CA 1
ATOM 837 C C . PRO A 1 111 ? -12.622 -0.866 13.552 1.00 96.75 111 PRO A C 1
ATOM 839 O O . PRO A 1 111 ? -11.869 -0.296 12.757 1.00 96.75 111 PRO A O 1
ATOM 842 N N . ALA A 1 112 ? -12.636 -2.188 13.694 1.00 97.88 112 ALA A N 1
ATOM 843 C CA . ALA A 1 112 ? -11.810 -3.072 12.884 1.00 97.88 112 ALA A CA 1
ATOM 844 C C . ALA A 1 112 ? -12.086 -2.911 11.378 1.00 97.88 112 ALA A C 1
ATOM 846 O O . ALA A 1 112 ? -13.212 -2.636 10.953 1.00 97.88 112 ALA A O 1
ATOM 847 N N . LEU A 1 113 ? -11.039 -3.071 10.570 1.00 97.81 113 LEU A N 1
ATOM 848 C CA . LEU A 1 113 ? -11.123 -3.131 9.112 1.00 97.81 113 LEU A CA 1
ATOM 849 C C . LEU A 1 113 ? -10.606 -4.492 8.659 1.00 97.81 113 LEU A C 1
ATOM 851 O O . LEU A 1 113 ? -9.429 -4.776 8.852 1.00 97.81 113 LEU A O 1
ATOM 855 N N . PHE A 1 114 ? -11.485 -5.289 8.055 1.00 97.94 114 PHE A N 1
ATOM 856 C CA . PHE A 1 114 ? -11.187 -6.613 7.510 1.00 97.94 114 PHE A CA 1
ATOM 857 C C . PHE A 1 114 ? -11.133 -6.524 5.980 1.00 97.94 114 PHE A C 1
ATOM 859 O O . PHE A 1 114 ? -12.193 -6.462 5.353 1.00 97.94 114 PHE A O 1
ATOM 866 N N . PRO A 1 115 ? -9.946 -6.439 5.355 1.00 98.31 115 PRO A N 1
ATOM 867 C CA . PRO A 1 115 ? -9.843 -6.450 3.902 1.00 98.31 115 PRO A CA 1
ATOM 868 C C . PRO A 1 115 ? -10.267 -7.798 3.318 1.00 98.31 115 PRO A C 1
ATOM 870 O O . PRO A 1 115 ? -9.962 -8.856 3.868 1.00 98.31 115 PRO A O 1
ATOM 873 N N . ASP A 1 116 ? -10.888 -7.776 2.142 1.00 98.50 116 ASP A N 1
ATOM 874 C CA . ASP A 1 116 ? -11.117 -9.010 1.387 1.00 98.50 116 ASP A CA 1
ATOM 875 C C . ASP A 1 116 ? -9.785 -9.579 0.875 1.00 98.50 116 ASP A C 1
ATOM 877 O O . ASP A 1 116 ? -9.541 -10.780 0.950 1.00 98.50 116 ASP A O 1
ATOM 881 N N . VAL A 1 117 ? -8.898 -8.701 0.390 1.00 98.56 117 VAL A N 1
ATOM 882 C CA . VAL A 1 117 ? -7.601 -9.068 -0.190 1.00 98.56 117 VAL A CA 1
ATOM 883 C C . VAL A 1 117 ? -6.504 -8.123 0.302 1.00 98.56 117 VAL A C 1
ATOM 885 O O . VAL A 1 117 ? -6.648 -6.903 0.206 1.00 98.56 117 VAL A O 1
ATOM 888 N N . ALA A 1 118 ? -5.391 -8.687 0.768 1.00 98.50 118 ALA A N 1
ATOM 889 C CA . ALA A 1 118 ? -4.126 -7.997 0.992 1.00 98.50 118 ALA A CA 1
ATOM 890 C C . ALA A 1 118 ? -3.161 -8.265 -0.170 1.00 98.50 118 ALA A C 1
ATOM 892 O O . ALA A 1 118 ? -2.969 -9.412 -0.574 1.00 98.50 118 ALA A O 1
ATOM 893 N N . LEU A 1 119 ? -2.543 -7.199 -0.685 1.00 97.88 119 LEU A N 1
ATOM 894 C CA . LEU A 1 119 ? -1.465 -7.250 -1.673 1.00 97.88 119 LEU A CA 1
ATOM 895 C C . LEU A 1 119 ? -0.201 -6.705 -1.014 1.00 97.88 119 LEU A C 1
ATOM 897 O O . LEU A 1 119 ? -0.173 -5.529 -0.650 1.00 97.88 119 LEU A O 1
ATOM 901 N N . LEU A 1 120 ? 0.812 -7.549 -0.839 1.00 98.12 120 LEU A N 1
ATOM 902 C CA . LEU A 1 120 ? 2.037 -7.208 -0.112 1.00 98.12 120 LEU A CA 1
ATOM 903 C C . LEU A 1 120 ? 3.266 -7.569 -0.945 1.00 98.12 120 LEU A C 1
ATOM 905 O O . LEU A 1 120 ? 3.231 -8.520 -1.726 1.00 98.12 120 LEU A O 1
ATOM 909 N N . HIS A 1 121 ? 4.352 -6.824 -0.758 1.00 98.12 121 HIS A N 1
ATOM 910 C CA . HIS A 1 121 ? 5.635 -7.096 -1.395 1.00 98.12 121 HIS A CA 1
ATOM 911 C C . HIS A 1 121 ? 6.734 -7.198 -0.335 1.00 98.12 121 HIS A C 1
ATOM 913 O O . HIS A 1 121 ? 6.805 -6.350 0.551 1.00 98.12 121 HIS A O 1
ATOM 919 N N . VAL A 1 122 ? 7.568 -8.238 -0.400 1.00 98.12 122 VAL A N 1
ATOM 920 C CA . VAL A 1 122 ? 8.559 -8.554 0.645 1.00 98.12 122 VAL A CA 1
ATOM 921 C C . VAL A 1 122 ? 9.926 -8.903 0.062 1.00 98.12 122 VAL A C 1
ATOM 923 O O . VAL A 1 122 ? 10.026 -9.469 -1.028 1.00 98.12 122 VAL A O 1
ATOM 926 N N . HIS A 1 123 ? 10.990 -8.656 0.828 1.00 97.81 123 HIS A N 1
ATOM 927 C CA . HIS A 1 123 ? 12.367 -8.956 0.418 1.00 97.81 123 HIS A CA 1
ATOM 928 C C . HIS A 1 123 ? 12.578 -10.425 0.083 1.00 97.81 123 HIS A C 1
ATOM 930 O O . HIS A 1 123 ? 13.187 -10.756 -0.922 1.00 97.81 123 HIS A O 1
ATOM 936 N N . ARG A 1 124 ? 12.100 -11.330 0.931 1.00 97.69 124 ARG A N 1
ATOM 937 C CA . ARG A 1 124 ? 12.280 -12.763 0.694 1.00 97.69 124 ARG A CA 1
ATOM 938 C C . ARG A 1 124 ? 11.196 -13.573 1.362 1.00 97.69 124 ARG A C 1
ATOM 940 O O . ARG A 1 124 ? 10.702 -13.200 2.428 1.00 97.69 124 ARG A O 1
ATOM 947 N N . ALA A 1 125 ? 10.880 -14.711 0.772 1.00 98.38 125 ALA A N 1
ATOM 948 C CA . ALA A 1 125 ? 9.994 -15.692 1.373 1.00 98.38 125 ALA A CA 1
ATOM 949 C C . ALA A 1 125 ? 10.512 -17.111 1.143 1.00 98.38 125 ALA A C 1
ATOM 951 O O . ALA A 1 125 ? 11.211 -17.375 0.169 1.00 98.38 125 ALA A O 1
ATOM 952 N N . ASP A 1 126 ? 10.176 -18.040 2.033 1.00 97.75 126 ASP A N 1
ATOM 953 C CA . ASP A 1 126 ? 10.397 -19.460 1.754 1.00 97.75 126 ASP A CA 1
ATOM 954 C C . ASP A 1 126 ? 9.219 -20.090 0.999 1.00 97.75 126 ASP A C 1
ATOM 956 O O . ASP A 1 126 ? 8.159 -19.493 0.809 1.00 97.75 126 ASP A O 1
ATOM 960 N N . VAL A 1 127 ? 9.399 -21.346 0.590 1.00 95.81 127 VAL A N 1
ATOM 961 C CA . VAL A 1 127 ? 8.381 -22.136 -0.125 1.00 95.81 127 VAL A CA 1
ATOM 962 C C . VAL A 1 127 ? 7.104 -22.404 0.682 1.00 95.81 127 VAL A C 1
ATOM 964 O O . VAL A 1 127 ? 6.123 -22.874 0.112 1.00 95.81 127 VAL A O 1
ATOM 967 N N . PHE A 1 128 ? 7.099 -22.130 1.991 1.00 96.50 128 PHE A N 1
ATOM 968 C CA . PHE A 1 128 ? 5.916 -22.229 2.847 1.00 96.50 128 PHE A CA 1
ATOM 969 C C . PHE A 1 128 ? 5.221 -20.877 3.047 1.00 96.50 128 PHE A C 1
ATOM 971 O O . PHE A 1 128 ? 4.229 -20.8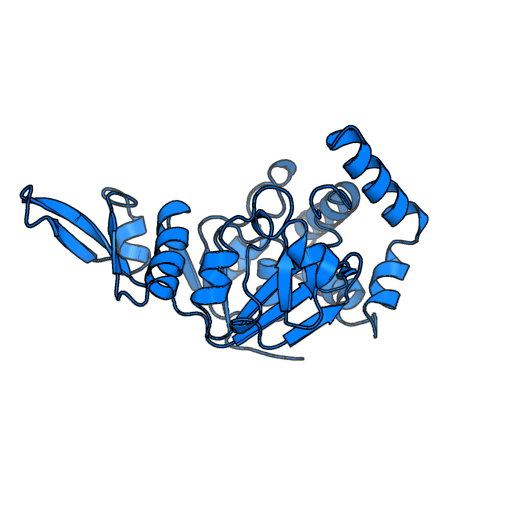21 3.768 1.00 96.50 128 PHE A O 1
ATOM 978 N N . GLY A 1 129 ? 5.725 -19.802 2.434 1.00 97.19 129 GLY A N 1
ATOM 979 C CA . GLY A 1 129 ? 5.165 -18.459 2.541 1.00 97.19 129 GLY A CA 1
ATOM 980 C C . GLY A 1 129 ? 5.645 -17.674 3.760 1.00 97.19 129 GLY A C 1
ATOM 981 O O . GLY A 1 129 ? 5.098 -16.609 4.036 1.00 97.19 129 GLY A O 1
ATOM 982 N N . ASN A 1 130 ? 6.641 -18.150 4.519 1.00 98.25 130 ASN A N 1
ATOM 983 C CA . ASN A 1 130 ? 7.196 -17.342 5.607 1.00 98.25 130 ASN A CA 1
ATOM 984 C C . ASN A 1 130 ? 7.968 -16.170 5.007 1.00 98.25 130 ASN A C 1
ATOM 986 O O . ASN A 1 130 ? 9.018 -16.369 4.396 1.00 98.25 130 ASN A O 1
ATOM 990 N N . CYS A 1 131 ? 7.449 -14.960 5.189 1.00 98.25 131 CYS A N 1
ATOM 991 C CA . CYS A 1 131 ? 7.993 -13.763 4.568 1.00 98.25 131 CYS A CA 1
ATOM 992 C C . CYS A 1 131 ? 8.857 -12.982 5.553 1.00 98.25 131 CYS A C 1
ATOM 994 O O . CYS A 1 131 ? 8.435 -12.680 6.678 1.00 98.25 131 CYS A O 1
ATOM 996 N N . GLN A 1 132 ? 10.045 -12.603 5.097 1.00 97.62 132 GLN A N 1
ATOM 997 C CA . GLN A 1 132 ? 10.947 -11.723 5.817 1.00 97.62 132 GLN A CA 1
ATOM 998 C C . GLN A 1 132 ? 11.012 -10.359 5.144 1.00 97.62 132 GLN A C 1
ATOM 1000 O O . GLN A 1 132 ? 11.141 -10.262 3.924 1.00 97.62 132 GLN A O 1
ATOM 1005 N N . ILE A 1 133 ? 10.937 -9.319 5.970 1.00 96.56 133 ILE A N 1
ATOM 1006 C CA . ILE A 1 133 ? 11.004 -7.922 5.546 1.00 96.56 133 ILE A CA 1
ATOM 1007 C C . ILE A 1 133 ? 12.183 -7.290 6.274 1.00 96.56 133 ILE A C 1
ATOM 1009 O O . ILE A 1 133 ? 12.270 -7.371 7.502 1.00 96.56 133 ILE A O 1
ATOM 1013 N N . ASP A 1 134 ? 13.087 -6.677 5.520 1.00 94.06 134 ASP A N 1
ATOM 1014 C CA . ASP A 1 134 ? 14.170 -5.879 6.081 1.00 94.06 134 ASP A CA 1
ATOM 1015 C C . ASP A 1 134 ? 13.733 -4.407 6.201 1.00 94.06 134 ASP A C 1
ATOM 1017 O O . ASP A 1 134 ? 12.947 -3.900 5.401 1.00 94.06 134 ASP A O 1
ATOM 1021 N N . GLY A 1 135 ? 14.241 -3.700 7.212 1.00 91.12 135 GLY A N 1
ATOM 1022 C CA . GLY A 1 135 ? 13.840 -2.317 7.485 1.00 91.12 135 GLY A CA 1
ATOM 1023 C C . GLY A 1 135 ? 12.493 -2.210 8.210 1.00 91.12 135 GLY A C 1
ATOM 1024 O O . GLY A 1 135 ? 12.139 -3.066 9.021 1.00 91.12 135 GLY A O 1
ATOM 1025 N N . TYR A 1 136 ? 11.766 -1.111 7.985 1.00 90.56 136 TYR A N 1
ATOM 1026 C CA . TYR A 1 136 ? 10.498 -0.827 8.666 1.00 90.56 136 TYR A CA 1
ATOM 1027 C C . TYR A 1 136 ? 9.308 -1.491 7.938 1.00 90.56 136 TYR A C 1
ATOM 1029 O O . TYR A 1 136 ? 8.968 -1.065 6.834 1.00 90.56 136 TYR A O 1
ATOM 1037 N N . PRO A 1 137 ? 8.613 -2.474 8.548 1.00 89.44 137 PRO A N 1
ATOM 1038 C CA . PRO A 1 137 ? 7.564 -3.253 7.879 1.00 89.44 137 PRO A CA 1
ATOM 1039 C C . PRO A 1 137 ? 6.191 -2.563 7.857 1.00 89.44 137 PRO A C 1
ATOM 1041 O O . PRO A 1 137 ? 5.191 -3.205 7.552 1.00 89.44 137 PRO A O 1
ATOM 1044 N N . HIS A 1 138 ? 6.111 -1.286 8.249 1.00 90.38 138 HIS A N 1
ATOM 1045 C CA . HIS A 1 138 ? 4.863 -0.523 8.305 1.00 90.38 138 HIS A CA 1
ATOM 1046 C C . HIS A 1 138 ? 3.719 -1.278 9.014 1.00 90.38 138 HIS A C 1
ATOM 1048 O O . HIS A 1 138 ? 3.827 -1.567 10.208 1.00 90.38 138 HIS A O 1
ATOM 1054 N N . MET A 1 139 ? 2.623 -1.562 8.302 1.00 95.19 139 MET A N 1
ATOM 1055 C CA . MET A 1 139 ? 1.433 -2.253 8.812 1.00 95.19 139 MET A CA 1
ATOM 1056 C C . MET A 1 139 ? 1.271 -3.649 8.193 1.00 95.19 139 MET A C 1
ATOM 1058 O O . MET A 1 139 ? 0.231 -4.275 8.380 1.00 95.19 139 MET A O 1
ATOM 1062 N N . ASP A 1 140 ? 2.268 -4.152 7.465 1.00 96.75 140 ASP A N 1
ATOM 1063 C CA . ASP A 1 140 ? 2.144 -5.323 6.591 1.00 96.75 140 ASP A CA 1
ATOM 1064 C C . ASP A 1 140 ? 1.725 -6.583 7.358 1.00 96.75 140 ASP A C 1
ATOM 1066 O O . ASP A 1 140 ? 0.847 -7.320 6.915 1.00 96.75 140 ASP A O 1
ATOM 1070 N N . ALA A 1 141 ? 2.281 -6.791 8.557 1.00 96.62 141 ALA A N 1
ATOM 1071 C CA . ALA A 1 141 ? 1.897 -7.904 9.428 1.00 96.62 141 ALA A CA 1
ATOM 1072 C C . ALA A 1 141 ? 0.428 -7.836 9.871 1.00 96.62 141 ALA A C 1
ATOM 1074 O O . ALA A 1 141 ? -0.252 -8.863 9.912 1.00 96.62 141 ALA A O 1
ATOM 1075 N N . ASP A 1 142 ? -0.055 -6.640 10.218 1.00 98.06 142 ASP A N 1
ATOM 1076 C CA . ASP A 1 142 ? -1.439 -6.442 10.650 1.00 98.06 142 ASP A CA 1
ATOM 1077 C C . ASP A 1 142 ? -2.390 -6.559 9.451 1.00 98.06 142 ASP A C 1
ATOM 1079 O O . ASP A 1 142 ? -3.422 -7.211 9.564 1.00 98.06 142 ASP A O 1
ATOM 1083 N N . ILE A 1 143 ? -2.025 -6.018 8.283 1.00 98.31 143 ILE A N 1
ATOM 1084 C CA . ILE A 1 143 ? -2.809 -6.138 7.043 1.00 98.31 143 ILE A CA 1
ATOM 1085 C C . ILE A 1 143 ? -2.924 -7.606 6.615 1.00 98.31 143 ILE A C 1
ATOM 1087 O O . ILE A 1 143 ? -4.029 -8.060 6.322 1.00 98.31 143 ILE A O 1
ATOM 1091 N N . ALA A 1 144 ? -1.821 -8.362 6.630 1.00 98.38 144 ALA A N 1
ATOM 1092 C CA . ALA A 1 144 ? -1.822 -9.785 6.288 1.00 98.38 144 ALA A CA 1
ATOM 1093 C C . ALA A 1 144 ? -2.754 -10.590 7.206 1.00 98.38 144 ALA A C 1
ATOM 1095 O O . ALA A 1 144 ? -3.530 -11.413 6.742 1.00 98.38 144 ALA A O 1
ATOM 1096 N N . ARG A 1 145 ? -2.713 -10.336 8.518 1.00 98.31 145 ARG A N 1
ATOM 1097 C CA . ARG A 1 145 ? -3.554 -11.051 9.495 1.00 98.31 145 ARG A CA 1
ATOM 1098 C C . ARG A 1 145 ? -5.009 -10.584 9.508 1.00 98.31 145 ARG A C 1
ATOM 1100 O O . ARG A 1 145 ? -5.867 -11.320 9.981 1.00 98.31 145 ARG A O 1
ATOM 1107 N N . ALA A 1 146 ? -5.278 -9.362 9.056 1.00 98.31 146 ALA A N 1
ATOM 1108 C CA . ALA A 1 146 ? -6.621 -8.797 8.986 1.00 98.31 146 ALA A CA 1
ATOM 1109 C C . ALA A 1 146 ? -7.397 -9.241 7.738 1.00 98.31 146 ALA A C 1
ATOM 1111 O O . ALA A 1 146 ? -8.628 -9.165 7.738 1.00 98.31 146 ALA A O 1
ATOM 1112 N N . ALA A 1 147 ? -6.696 -9.625 6.669 1.00 98.56 147 ALA A N 1
ATOM 1113 C CA . ALA A 1 147 ? -7.304 -9.918 5.380 1.00 98.56 147 ALA A CA 1
ATOM 1114 C C . ALA A 1 147 ? -7.836 -11.353 5.277 1.00 98.56 147 ALA A C 1
ATOM 1116 O O . ALA A 1 147 ? -7.318 -12.274 5.901 1.00 98.56 147 ALA A O 1
ATOM 1117 N N . THR A 1 148 ? -8.860 -11.541 4.441 1.00 98.31 148 THR A N 1
ATOM 1118 C CA . THR A 1 148 ? -9.394 -12.878 4.121 1.00 98.31 148 THR A CA 1
ATOM 1119 C C . THR A 1 148 ? -8.495 -13.637 3.146 1.00 98.31 148 THR A C 1
ATOM 1121 O O . THR A 1 148 ? -8.400 -14.857 3.225 1.00 98.31 148 THR A O 1
ATOM 1124 N N . THR A 1 149 ? -7.854 -12.928 2.215 1.00 98.69 149 THR A N 1
ATOM 1125 C CA . THR A 1 149 ? -6.909 -13.500 1.251 1.00 98.69 149 THR A CA 1
ATOM 1126 C C . THR A 1 149 ? -5.631 -12.671 1.206 1.00 98.69 149 THR A C 1
ATOM 1128 O O . THR A 1 149 ? -5.696 -11.455 1.029 1.00 98.69 149 THR A O 1
ATOM 1131 N N . VAL A 1 150 ? -4.467 -13.306 1.308 1.00 98.88 150 VAL A N 1
ATOM 1132 C CA . VAL A 1 150 ? -3.157 -12.644 1.302 1.00 98.88 150 VAL A CA 1
ATOM 1133 C C . VAL A 1 150 ? -2.342 -13.096 0.098 1.00 98.88 150 VAL A C 1
ATOM 1135 O O . VAL A 1 150 ? -1.947 -14.258 -0.020 1.00 98.88 150 VAL A O 1
ATOM 1138 N N . LEU A 1 151 ? -2.061 -12.146 -0.791 1.00 98.75 151 LEU A N 1
ATOM 1139 C CA . LEU A 1 151 ? -1.222 -12.345 -1.965 1.00 98.75 151 LEU A CA 1
ATOM 1140 C C . LEU A 1 151 ? 0.093 -11.594 -1.758 1.00 98.75 151 LEU A C 1
ATOM 1142 O O . LEU A 1 151 ? 0.100 -10.377 -1.556 1.00 98.75 151 LEU A O 1
ATOM 1146 N N . VAL A 1 152 ? 1.200 -12.325 -1.825 1.00 98.75 152 VAL A N 1
ATOM 1147 C CA . VAL A 1 152 ? 2.541 -11.789 -1.604 1.00 98.75 152 VAL A CA 1
ATOM 1148 C C . VAL A 1 152 ? 3.364 -11.906 -2.879 1.00 98.75 152 VAL A C 1
ATOM 1150 O O . VAL A 1 152 ? 3.478 -12.986 -3.461 1.00 98.75 152 VAL A O 1
ATOM 1153 N N . THR A 1 153 ? 3.980 -10.808 -3.302 1.00 98.75 153 THR A N 1
ATOM 1154 C CA . THR A 1 153 ? 5.105 -10.836 -4.239 1.00 98.75 153 THR A CA 1
ATOM 1155 C C . THR A 1 153 ? 6.419 -10.759 -3.468 1.00 98.75 153 THR A C 1
ATOM 1157 O O . THR A 1 153 ? 6.499 -10.109 -2.428 1.00 98.75 153 THR A O 1
ATOM 1160 N N . THR A 1 154 ? 7.467 -11.418 -3.953 1.00 98.69 154 THR A N 1
ATOM 1161 C CA . THR A 1 154 ? 8.778 -11.394 -3.296 1.00 98.69 154 THR A CA 1
ATOM 1162 C C . THR A 1 154 ? 9.926 -11.230 -4.277 1.00 98.69 154 THR A C 1
ATOM 1164 O O . THR A 1 154 ? 9.839 -11.704 -5.409 1.00 98.69 154 THR A O 1
ATOM 1167 N N . GLU A 1 155 ? 10.999 -10.576 -3.837 1.00 98.56 155 GLU A N 1
ATOM 1168 C CA . GLU A 1 155 ? 12.234 -10.430 -4.616 1.00 98.56 155 GLU A CA 1
ATOM 1169 C C . GLU A 1 155 ? 12.983 -11.758 -4.762 1.00 98.56 155 GLU A C 1
AT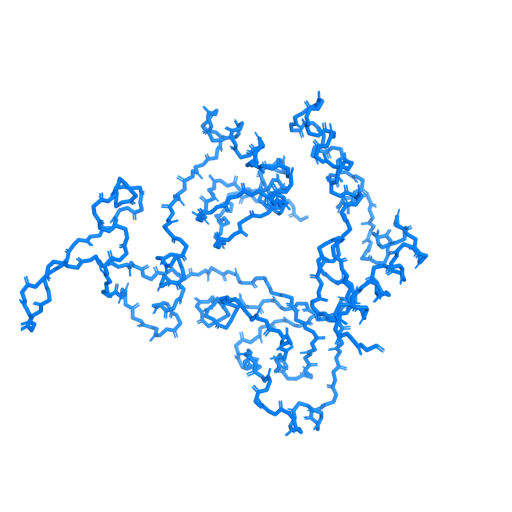OM 1171 O O . GLU A 1 155 ? 13.543 -12.043 -5.821 1.00 98.56 155 GLU A O 1
ATOM 1176 N N . GLU A 1 156 ? 12.954 -12.600 -3.726 1.00 98.25 156 GLU A N 1
ATOM 1177 C CA . GLU A 1 156 ? 13.691 -13.861 -3.691 1.00 98.25 156 GLU A CA 1
ATOM 1178 C C . GLU A 1 156 ? 12.909 -14.967 -2.967 1.00 98.25 156 GLU A C 1
ATOM 1180 O O . GLU A 1 156 ? 12.363 -14.765 -1.880 1.00 98.25 156 GLU A O 1
ATOM 1185 N N . ILE A 1 157 ? 12.905 -16.177 -3.541 1.00 98.19 157 ILE A N 1
ATOM 1186 C CA . ILE A 1 157 ? 12.479 -17.383 -2.823 1.00 98.19 157 ILE A CA 1
ATOM 1187 C C . ILE A 1 157 ? 13.714 -18.063 -2.231 1.00 98.19 157 ILE A C 1
ATOM 1189 O O . ILE A 1 157 ? 14.561 -18.568 -2.969 1.00 98.19 157 ILE A O 1
ATOM 1193 N N . VAL A 1 158 ? 13.791 -18.120 -0.902 1.00 97.06 158 VAL A N 1
ATOM 1194 C CA . VAL A 1 158 ? 14.921 -18.704 -0.165 1.00 97.06 158 VAL A CA 1
ATOM 1195 C C . VAL A 1 158 ? 14.606 -20.102 0.371 1.00 97.06 158 VAL A C 1
ATOM 1197 O O . VAL A 1 158 ? 13.453 -20.510 0.529 1.00 97.06 158 VAL A O 1
ATOM 1200 N N . GLY A 1 159 ? 15.655 -20.867 0.674 1.00 95.31 159 GLY A N 1
ATOM 1201 C CA . GLY A 1 159 ? 15.513 -22.152 1.354 1.00 95.31 159 GLY A CA 1
ATOM 1202 C C . GLY A 1 159 ? 15.026 -21.987 2.797 1.00 95.31 159 GLY A C 1
ATOM 1203 O O . GLY A 1 159 ? 15.382 -21.033 3.481 1.00 95.31 159 GLY A O 1
ATOM 1204 N N . VAL A 1 160 ? 14.277 -22.973 3.296 1.00 95.12 160 VAL A N 1
ATOM 1205 C CA . VAL A 1 160 ? 13.712 -22.982 4.662 1.00 95.12 160 VAL A CA 1
ATOM 1206 C C . VAL A 1 160 ? 14.785 -22.791 5.742 1.00 95.12 160 VAL A C 1
ATOM 1208 O O . VAL A 1 160 ? 14.543 -22.149 6.760 1.00 95.12 160 VAL A O 1
ATOM 1211 N N . GLU A 1 161 ? 15.987 -23.324 5.518 1.00 94.50 161 GLU A N 1
ATOM 1212 C CA . GLU A 1 161 ? 17.110 -23.168 6.445 1.00 94.50 161 GLU A CA 1
ATOM 1213 C C . GLU A 1 161 ? 17.574 -21.712 6.575 1.00 94.50 161 GLU A C 1
ATOM 1215 O O . GLU A 1 161 ? 17.989 -21.310 7.658 1.00 94.50 161 GLU A O 1
ATOM 1220 N N . GLU A 1 162 ? 17.449 -20.895 5.527 1.00 90.81 162 GLU A N 1
ATOM 1221 C CA . GLU A 1 162 ? 17.798 -19.472 5.594 1.00 90.81 162 GLU A CA 1
ATOM 1222 C C . GLU A 1 162 ? 16.787 -18.702 6.450 1.00 90.81 162 GLU A C 1
ATOM 1224 O O . GLU A 1 162 ? 17.167 -17.982 7.377 1.00 90.81 162 GLU A O 1
ATOM 1229 N N . THR A 1 163 ? 15.492 -18.959 6.251 1.00 93.38 163 THR A N 1
ATOM 1230 C CA . THR A 1 163 ? 14.435 -18.393 7.101 1.00 93.38 163 THR A CA 1
ATOM 1231 C C . THR A 1 163 ? 14.608 -18.808 8.564 1.00 93.38 163 THR A C 1
ATOM 1233 O O . THR A 1 163 ? 14.479 -17.983 9.469 1.00 93.38 163 THR A O 1
ATOM 1236 N N . ARG A 1 164 ? 14.969 -20.076 8.815 1.00 93.38 164 ARG A N 1
ATOM 1237 C CA . ARG A 1 164 ? 15.223 -20.622 10.161 1.00 93.38 164 ARG A CA 1
ATOM 1238 C C . ARG A 1 164 ? 16.485 -20.093 10.827 1.00 93.38 164 ARG A C 1
ATOM 1240 O O . ARG A 1 164 ? 16.547 -20.112 12.053 1.00 93.38 164 ARG A O 1
ATOM 1247 N N . ARG A 1 165 ? 17.486 -19.650 10.062 1.00 95.19 165 ARG A N 1
ATOM 1248 C CA . ARG A 1 165 ? 18.694 -19.009 10.608 1.00 95.19 165 ARG A CA 1
ATOM 1249 C C . ARG A 1 165 ? 18.394 -17.632 11.179 1.00 95.19 165 ARG A C 1
ATOM 1251 O O . ARG A 1 165 ? 19.042 -17.238 12.144 1.00 95.19 165 ARG A O 1
ATOM 1258 N N . ARG A 1 166 ? 17.435 -16.917 10.585 1.00 92.44 166 ARG A N 1
ATOM 1259 C CA . ARG A 1 166 ? 17.026 -15.560 10.977 1.00 92.44 166 ARG A CA 1
ATOM 1260 C C . ARG A 1 166 ? 15.518 -15.487 11.265 1.00 92.44 166 ARG A C 1
ATOM 1262 O O . ARG A 1 166 ? 14.821 -14.690 10.633 1.00 92.44 166 ARG A O 1
ATOM 1269 N N . PRO A 1 167 ? 14.974 -16.320 12.174 1.00 92.50 167 PRO A N 1
ATOM 1270 C CA . PRO A 1 167 ? 13.531 -16.437 12.360 1.00 92.50 167 PRO A CA 1
ATOM 1271 C C . PRO A 1 167 ? 12.906 -15.130 12.863 1.00 92.50 167 PRO A C 1
ATOM 1273 O O . PRO A 1 167 ? 11.752 -14.853 12.548 1.00 92.50 167 PRO A O 1
ATOM 1276 N N . GLU A 1 168 ? 13.674 -14.295 13.567 1.00 92.00 168 GLU A N 1
ATOM 1277 C CA . GLU A 1 168 ? 13.267 -12.978 14.062 1.00 92.00 168 GLU A CA 1
ATOM 1278 C C . GLU A 1 168 ? 12.928 -11.979 12.952 1.00 92.00 168 GLU A C 1
ATOM 1280 O O . GLU A 1 168 ? 12.242 -10.994 13.210 1.00 92.00 168 GLU A O 1
ATOM 1285 N N . ARG A 1 169 ? 13.391 -12.228 11.720 1.00 91.94 169 ARG A N 1
ATOM 1286 C CA . ARG A 1 169 ? 13.052 -11.414 10.546 1.00 91.94 169 ARG A CA 1
ATOM 1287 C C . ARG A 1 169 ? 11.736 -11.827 9.892 1.00 91.94 169 ARG A C 1
ATOM 1289 O O . ARG A 1 169 ? 11.291 -11.154 8.970 1.00 91.94 169 ARG A O 1
ATOM 1296 N N . THR A 1 170 ? 11.118 -12.926 10.326 1.00 95.88 170 THR A N 1
ATOM 1297 C CA . THR A 1 170 ? 9.843 -13.394 9.769 1.00 95.88 170 THR A CA 1
ATOM 1298 C C . THR A 1 170 ? 8.706 -12.523 10.289 1.00 95.88 170 THR A C 1
ATOM 1300 O O . THR A 1 170 ? 8.303 -12.632 11.446 1.00 95.88 170 THR A O 1
ATOM 1303 N N . VAL A 1 171 ? 8.191 -11.652 9.424 1.00 97.12 171 VAL A N 1
ATOM 1304 C CA . VAL A 1 171 ? 7.144 -10.678 9.762 1.00 97.12 171 VAL A CA 1
ATOM 1305 C C . VAL A 1 171 ? 5.755 -11.251 9.479 1.00 97.12 171 VAL A C 1
ATOM 1307 O O . VAL A 1 171 ? 4.844 -11.115 10.304 1.00 97.12 171 VAL A O 1
ATOM 1310 N N . ILE A 1 172 ? 5.601 -11.941 8.346 1.00 98.12 172 ILE A N 1
ATOM 1311 C CA . ILE A 1 172 ? 4.342 -12.570 7.932 1.00 98.12 172 ILE A CA 1
ATOM 1312 C C . ILE A 1 172 ? 4.548 -14.090 7.940 1.00 98.12 172 ILE A C 1
ATOM 1314 O O . ILE A 1 172 ? 5.372 -14.597 7.174 1.00 98.12 172 ILE A O 1
ATOM 1318 N N . PRO A 1 173 ? 3.856 -14.831 8.821 1.00 96.81 173 PRO A N 1
ATOM 1319 C CA . PRO A 1 173 ? 3.998 -16.278 8.886 1.00 96.81 173 PRO A CA 1
ATOM 1320 C C . PRO A 1 173 ? 3.291 -16.949 7.704 1.00 96.81 173 PRO A C 1
ATOM 1322 O O . PRO A 1 173 ? 2.202 -16.541 7.313 1.00 96.81 173 PRO A O 1
ATOM 1325 N N . GLY A 1 174 ? 3.863 -18.028 7.177 1.00 97.50 174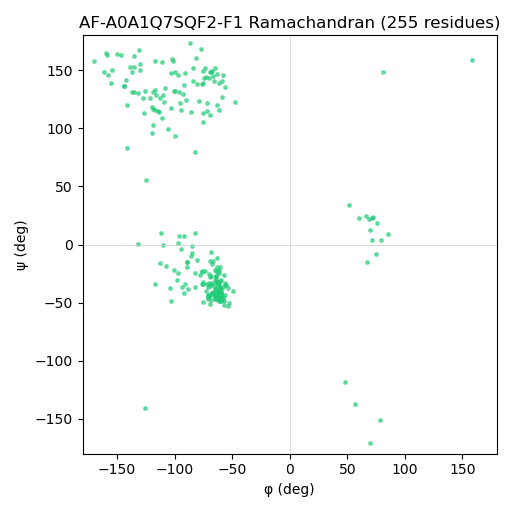 GLY A N 1
ATOM 1326 C CA . GLY A 1 174 ? 3.376 -18.641 5.938 1.00 97.50 174 GLY A CA 1
ATOM 1327 C C . GLY A 1 174 ? 1.945 -19.169 5.975 1.00 97.50 174 GLY A C 1
ATOM 1328 O O . GLY A 1 174 ? 1.272 -19.187 4.955 1.00 97.50 174 GLY A O 1
ATOM 1329 N N . PHE A 1 175 ? 1.422 -19.512 7.155 1.00 97.12 175 PHE A N 1
ATOM 1330 C CA . PHE A 1 175 ? 0.048 -20.006 7.280 1.00 97.12 175 PHE A CA 1
ATOM 1331 C C . PHE A 1 175 ? -1.030 -18.944 7.010 1.00 97.12 175 PHE A C 1
ATOM 1333 O O . PHE A 1 175 ? -2.191 -19.320 6.871 1.00 97.12 175 PHE A O 1
ATOM 1340 N N . VAL A 1 176 ? -0.682 -17.649 6.981 1.00 98.06 176 VAL A N 1
ATOM 1341 C CA . VAL A 1 176 ? -1.622 -16.592 6.562 1.00 98.06 176 VAL A CA 1
ATOM 1342 C C . VAL A 1 176 ? -1.493 -16.241 5.081 1.00 98.06 176 VAL A C 1
ATOM 1344 O O . VAL A 1 176 ? -2.243 -15.399 4.616 1.00 98.06 176 VAL A O 1
ATOM 1347 N N . VAL A 1 177 ? -0.535 -16.822 4.351 1.00 98.62 177 VAL A N 1
ATOM 1348 C CA . VAL A 1 177 ? -0.272 -16.496 2.943 1.00 98.62 177 VAL A CA 1
ATOM 1349 C C . VAL A 1 177 ? -1.000 -17.482 2.033 1.00 98.62 177 VAL A C 1
ATOM 1351 O O . VAL A 1 177 ? -0.741 -18.682 2.087 1.00 98.62 177 VAL A O 1
ATOM 1354 N N . ASP A 1 178 ? -1.866 -16.975 1.155 1.00 98.75 178 ASP A N 1
ATOM 1355 C CA . ASP A 1 178 ? -2.630 -17.800 0.209 1.00 98.75 178 ASP A CA 1
ATOM 1356 C C . ASP A 1 178 ? -1.907 -17.991 -1.127 1.00 98.75 178 ASP A C 1
ATOM 1358 O O . ASP A 1 178 ? -2.016 -19.045 -1.756 1.00 98.75 178 ASP A O 1
ATOM 1362 N N . ALA A 1 179 ? -1.167 -16.976 -1.582 1.00 98.50 179 ALA A N 1
ATOM 1363 C CA . ALA A 1 179 ? -0.360 -17.070 -2.792 1.00 98.50 179 ALA A CA 1
ATOM 1364 C C . ALA A 1 179 ? 0.948 -16.290 -2.661 1.00 98.50 179 ALA A C 1
ATOM 1366 O O . ALA A 1 179 ? 0.958 -15.138 -2.229 1.00 98.50 179 ALA A O 1
ATOM 1367 N N . LEU A 1 180 ? 2.034 -16.915 -3.111 1.00 98.50 180 LEU A N 1
ATOM 1368 C CA . LEU A 1 180 ? 3.365 -16.328 -3.181 1.00 98.50 180 LEU A CA 1
ATOM 1369 C C . LEU A 1 180 ? 3.843 -16.307 -4.636 1.00 98.50 180 LEU A C 1
ATOM 1371 O O . LEU A 1 180 ? 3.778 -17.324 -5.330 1.00 98.50 180 LEU A O 1
ATOM 1375 N N . VAL A 1 181 ? 4.340 -15.160 -5.093 1.00 98.31 181 VAL A N 1
ATOM 1376 C CA . VAL A 1 181 ? 4.837 -14.958 -6.459 1.00 98.31 181 VAL A CA 1
ATOM 1377 C C . VAL A 1 181 ? 6.247 -14.380 -6.416 1.00 98.31 181 VAL A C 1
ATOM 1379 O O . VAL A 1 181 ? 6.478 -13.335 -5.815 1.00 98.31 181 VAL A O 1
ATOM 1382 N N . LEU A 1 182 ? 7.189 -15.031 -7.099 1.00 98.62 182 LEU A N 1
ATOM 1383 C CA . LEU A 1 182 ? 8.510 -14.457 -7.344 1.00 98.62 182 LEU A CA 1
ATOM 1384 C C . LEU A 1 182 ? 8.380 -13.322 -8.370 1.00 98.62 182 LEU A C 1
ATOM 1386 O O . LEU A 1 182 ? 8.017 -13.567 -9.521 1.00 98.62 182 LEU A O 1
ATOM 1390 N N . ALA A 1 183 ? 8.671 -12.097 -7.948 1.00 98.31 183 ALA A N 1
ATOM 1391 C CA . ALA A 1 183 ? 8.651 -10.901 -8.780 1.00 98.31 183 ALA A CA 1
ATOM 1392 C C . ALA A 1 183 ? 9.830 -9.993 -8.390 1.00 98.31 183 ALA A C 1
ATOM 1394 O O . ALA A 1 183 ? 9.644 -9.066 -7.600 1.00 98.31 183 ALA A O 1
ATOM 1395 N N . PRO A 1 184 ? 11.038 -10.260 -8.921 1.00 98.12 184 PRO A N 1
ATOM 1396 C CA . PRO A 1 184 ? 12.190 -9.393 -8.723 1.00 98.12 184 PRO A CA 1
ATOM 1397 C C . PRO A 1 184 ? 11.898 -7.989 -9.248 1.00 98.12 184 PRO A C 1
ATOM 1399 O O . PRO A 1 184 ? 11.269 -7.838 -10.300 1.00 98.12 184 PRO A O 1
ATOM 1402 N N . PHE A 1 185 ? 12.367 -6.978 -8.531 1.00 98.25 185 PHE A N 1
ATOM 1403 C CA . PHE A 1 185 ? 12.005 -5.573 -8.680 1.00 98.25 185 PHE A CA 1
ATOM 1404 C C . PHE A 1 185 ? 10.518 -5.270 -8.466 1.00 98.25 185 PHE A C 1
ATOM 1406 O O . PHE A 1 185 ? 10.046 -4.251 -8.946 1.00 98.25 185 PHE A O 1
ATOM 1413 N N . GLY A 1 186 ? 9.761 -6.105 -7.756 1.00 97.81 186 GLY A N 1
ATOM 1414 C CA . GLY A 1 186 ? 8.295 -6.051 -7.689 1.00 97.81 186 GLY A CA 1
ATOM 1415 C C . GLY A 1 186 ? 7.690 -4.751 -7.140 1.00 97.81 186 GLY A C 1
ATOM 1416 O O . GLY A 1 186 ? 6.518 -4.483 -7.407 1.00 97.81 186 GLY A O 1
ATOM 1417 N N . ALA A 1 187 ? 8.459 -3.931 -6.415 1.00 96.88 187 ALA A N 1
ATOM 1418 C CA . ALA A 1 187 ? 8.047 -2.588 -5.991 1.00 96.88 187 ALA A CA 1
ATOM 1419 C C . ALA A 1 187 ? 8.396 -1.481 -7.007 1.00 96.88 187 ALA A C 1
ATOM 1421 O O . ALA A 1 187 ? 7.845 -0.381 -6.930 1.00 96.88 187 ALA A O 1
ATOM 1422 N N . PHE A 1 188 ? 9.267 -1.750 -7.981 1.00 97.12 188 PHE A N 1
ATOM 1423 C CA . PHE A 1 188 ? 9.762 -0.761 -8.935 1.00 97.12 188 PHE A CA 1
ATOM 1424 C C . PHE A 1 188 ? 8.609 -0.121 -9.743 1.00 97.12 188 PHE A C 1
ATOM 1426 O O . PHE A 1 188 ? 7.792 -0.830 -10.342 1.00 97.12 188 PHE A O 1
ATOM 1433 N N . PRO A 1 189 ? 8.504 1.221 -9.789 1.00 96.50 189 PRO A N 1
ATOM 1434 C CA . PRO A 1 189 ? 9.583 2.197 -9.632 1.00 96.50 189 PRO A CA 1
ATOM 1435 C C . PRO A 1 189 ? 9.733 2.767 -8.214 1.00 96.50 189 PRO A C 1
ATOM 1437 O O . PRO A 1 189 ? 10.511 3.700 -8.026 1.00 96.50 189 PRO A O 1
ATOM 1440 N N . HIS A 1 190 ? 8.996 2.240 -7.232 1.00 95.44 190 HIS A N 1
ATOM 1441 C CA . HIS A 1 190 ? 9.216 2.541 -5.814 1.00 95.44 190 HIS A CA 1
ATOM 1442 C C . HIS A 1 190 ? 10.424 1.773 -5.277 1.00 95.44 190 HIS A C 1
ATOM 1444 O O . HIS A 1 190 ? 10.957 0.876 -5.933 1.00 95.44 190 HIS A O 1
ATOM 1450 N N . GLU A 1 191 ? 10.857 2.144 -4.083 1.00 94.75 191 GLU A N 1
ATOM 1451 C CA . GLU A 1 191 ? 11.965 1.524 -3.377 1.00 94.75 191 GLU A CA 1
ATOM 1452 C C . GLU A 1 191 ? 11.620 0.143 -2.799 1.00 94.75 191 GLU A C 1
ATOM 1454 O O . GLU A 1 191 ? 10.491 -0.141 -2.391 1.00 94.75 191 GLU A O 1
ATOM 1459 N N . CYS A 1 192 ? 12.644 -0.698 -2.676 1.00 96.50 192 CYS A N 1
ATOM 1460 C CA . CYS A 1 192 ? 12.655 -1.841 -1.773 1.00 96.50 192 CYS A CA 1
ATOM 1461 C C . CYS A 1 192 ? 13.909 -1.727 -0.906 1.00 96.50 192 CYS A C 1
ATOM 1463 O O . CYS A 1 192 ? 15.030 -1.799 -1.415 1.00 96.50 192 CYS A O 1
ATOM 1465 N N . TYR A 1 193 ? 13.712 -1.496 0.398 1.00 95.38 193 TYR A N 1
ATOM 1466 C CA . TYR A 1 193 ? 14.775 -1.118 1.334 1.00 95.38 193 TYR A CA 1
ATOM 1467 C C . TYR A 1 193 ? 16.017 -2.015 1.206 1.00 95.38 193 TYR A C 1
ATOM 1469 O O . TYR A 1 193 ? 15.919 -3.231 1.355 1.00 95.38 193 TYR A O 1
ATOM 1477 N N . GLY A 1 194 ? 17.178 -1.412 0.941 1.00 94.69 194 GLY A N 1
ATOM 1478 C CA . GLY A 1 194 ? 18.460 -2.113 0.790 1.00 94.69 194 GLY A CA 1
ATOM 1479 C C . GLY A 1 194 ? 18.654 -2.880 -0.525 1.00 94.69 194 GLY A C 1
ATOM 1480 O O . GLY A 1 194 ? 19.766 -3.323 -0.798 1.00 94.69 194 GLY A O 1
ATOM 1481 N N . LEU A 1 195 ? 17.625 -3.013 -1.368 1.00 96.69 195 LEU A N 1
ATOM 1482 C CA . LEU A 1 195 ? 17.722 -3.691 -2.666 1.00 96.69 195 LEU A CA 1
ATOM 1483 C C . LEU A 1 195 ? 17.775 -2.706 -3.833 1.00 96.69 195 LEU A C 1
ATOM 1485 O O . LEU A 1 195 ? 18.645 -2.841 -4.694 1.00 96.69 195 LEU A O 1
ATOM 1489 N N . TYR A 1 196 ? 16.877 -1.722 -3.873 1.00 97.56 196 TYR A N 1
ATOM 1490 C CA . TYR A 1 196 ? 16.862 -0.662 -4.885 1.00 97.56 196 TYR A CA 1
ATOM 1491 C C . TYR A 1 196 ? 16.101 0.575 -4.398 1.00 97.56 196 TYR A C 1
ATOM 1493 O O . TYR A 1 196 ? 15.119 0.469 -3.666 1.00 97.56 196 TYR A O 1
ATOM 1501 N N . GLU A 1 197 ? 16.567 1.749 -4.823 1.00 96.06 197 GLU A N 1
ATOM 1502 C CA . GLU A 1 197 ? 15.940 3.039 -4.522 1.00 96.06 197 GLU A CA 1
ATOM 1503 C C . GLU A 1 197 ? 14.760 3.361 -5.440 1.00 96.06 197 GLU A C 1
ATOM 1505 O O . GLU A 1 197 ? 14.642 2.840 -6.554 1.00 96.06 197 GLU A O 1
ATOM 1510 N N . ALA A 1 198 ? 13.918 4.283 -4.977 1.00 95.38 198 ALA A N 1
ATOM 1511 C CA . ALA A 1 198 ? 12.857 4.869 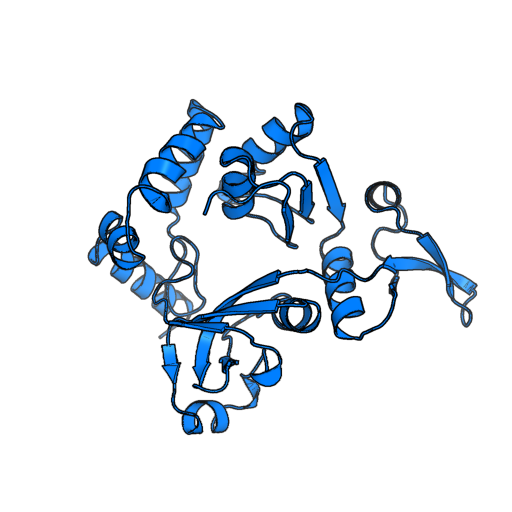-5.776 1.00 95.38 198 ALA A CA 1
ATOM 1512 C C . ALA A 1 198 ? 13.435 5.611 -6.990 1.00 95.38 198 ALA A C 1
ATOM 1514 O O . ALA A 1 198 ? 14.413 6.362 -6.895 1.00 95.38 198 ALA A O 1
ATOM 1515 N N . ASP A 1 199 ? 12.792 5.465 -8.145 1.00 96.38 199 ASP A N 1
ATOM 1516 C CA . ASP A 1 199 ? 13.191 6.181 -9.349 1.00 96.38 199 ASP A CA 1
ATOM 1517 C C . ASP A 1 199 ? 12.616 7.606 -9.365 1.00 96.38 199 ASP A C 1
ATOM 1519 O O . ASP A 1 199 ? 11.606 7.906 -10.007 1.00 96.38 199 ASP A O 1
ATOM 1523 N N . PHE A 1 200 ? 13.268 8.507 -8.628 1.00 94.69 200 PHE A N 1
ATOM 1524 C CA . PHE A 1 200 ? 12.843 9.905 -8.500 1.00 94.69 200 PHE A CA 1
ATOM 1525 C C . PHE A 1 200 ? 12.722 10.632 -9.845 1.00 94.69 200 PHE A C 1
ATOM 1527 O O . PHE A 1 200 ? 11.821 11.456 -10.004 1.00 94.69 200 PHE A O 1
ATOM 1534 N N . ASP A 1 201 ? 13.581 10.322 -10.820 1.00 95.31 201 ASP A N 1
ATOM 1535 C CA . ASP A 1 201 ? 13.516 10.929 -12.154 1.00 95.31 201 ASP A CA 1
ATOM 1536 C C . ASP A 1 201 ? 12.240 10.485 -12.885 1.00 95.31 201 ASP A C 1
ATOM 1538 O O . ASP A 1 201 ? 11.543 11.301 -13.492 1.00 95.31 201 ASP A O 1
ATOM 1542 N N . HIS A 1 202 ? 11.871 9.206 -12.762 1.00 96.81 202 HIS A N 1
ATOM 1543 C CA . HIS A 1 202 ? 10.621 8.675 -13.311 1.00 96.81 202 HIS A CA 1
ATOM 1544 C C . HIS A 1 202 ? 9.392 9.317 -12.663 1.00 96.81 202 HIS A C 1
ATOM 1546 O O . HIS A 1 202 ? 8.464 9.733 -13.360 1.00 96.81 202 HIS A O 1
ATOM 1552 N N . PHE A 1 203 ? 9.391 9.462 -11.337 1.00 96.62 203 PHE A N 1
ATOM 1553 C CA . PHE A 1 203 ? 8.302 10.140 -10.633 1.00 96.62 203 PHE A CA 1
ATOM 1554 C C . PHE A 1 203 ? 8.225 11.633 -10.976 1.00 96.62 203 PHE A C 1
ATOM 1556 O O . PHE A 1 203 ? 7.123 12.170 -11.115 1.00 96.62 203 PHE A O 1
ATOM 1563 N N . ALA A 1 204 ? 9.358 12.307 -11.190 1.00 96.62 204 ALA A N 1
ATOM 1564 C CA . ALA A 1 204 ? 9.388 13.692 -11.657 1.00 96.62 204 ALA A CA 1
ATOM 1565 C C . ALA A 1 204 ? 8.783 13.845 -13.063 1.00 96.62 204 ALA A C 1
ATOM 1567 O O . ALA A 1 204 ? 8.060 14.808 -13.325 1.00 96.62 204 ALA A O 1
ATOM 1568 N N . ASP A 1 205 ? 9.028 12.893 -13.961 1.00 97.12 205 ASP A N 1
ATOM 1569 C CA . ASP A 1 205 ? 8.417 12.883 -15.291 1.00 97.12 205 ASP A CA 1
ATOM 1570 C C . ASP A 1 205 ? 6.912 12.595 -15.235 1.00 97.12 205 ASP A C 1
ATOM 1572 O O . ASP A 1 205 ? 6.118 13.302 -15.868 1.00 97.12 205 ASP A O 1
ATOM 1576 N N . TYR A 1 206 ? 6.506 11.607 -14.434 1.00 97.38 206 TYR A N 1
ATOM 1577 C CA . TYR A 1 206 ? 5.105 11.245 -14.220 1.00 97.38 206 TYR A CA 1
ATOM 1578 C C . TYR A 1 206 ? 4.287 12.414 -13.647 1.00 97.38 206 TYR A C 1
ATOM 1580 O O . TYR A 1 206 ? 3.245 12.787 -14.191 1.00 97.38 206 TYR A O 1
ATOM 1588 N N . THR A 1 207 ? 4.796 13.057 -12.597 1.00 96.81 207 THR A N 1
ATOM 1589 C CA . THR A 1 207 ? 4.152 14.211 -11.946 1.00 96.81 207 THR A CA 1
ATOM 1590 C C . THR A 1 207 ? 4.072 15.420 -12.872 1.00 96.81 207 THR A C 1
ATOM 1592 O O . THR A 1 207 ? 3.015 16.040 -12.979 1.00 96.81 207 THR A O 1
ATOM 1595 N N . ARG A 1 208 ? 5.131 15.718 -13.636 1.00 96.94 208 ARG A N 1
ATOM 1596 C CA . ARG A 1 208 ? 5.108 16.792 -14.644 1.00 96.94 208 ARG A CA 1
ATOM 1597 C C . ARG A 1 208 ? 4.054 16.544 -15.724 1.00 96.94 208 ARG A C 1
ATOM 1599 O O . ARG A 1 208 ? 3.408 17.486 -16.183 1.00 96.94 208 ARG A O 1
ATOM 1606 N N . ALA A 1 209 ? 3.857 15.290 -16.129 1.00 98.06 209 ALA A N 1
ATOM 1607 C CA . ALA A 1 209 ? 2.813 14.938 -17.083 1.00 98.06 209 ALA A CA 1
ATOM 1608 C C . ALA A 1 209 ? 1.406 15.152 -16.495 1.00 98.06 209 ALA A C 1
ATOM 1610 O O . ALA A 1 209 ? 0.544 15.702 -17.191 1.00 98.06 209 ALA A O 1
ATOM 1611 N N . ILE A 1 210 ? 1.180 14.782 -15.227 1.00 97.62 210 ILE A N 1
ATOM 1612 C CA . ILE A 1 210 ? -0.070 15.072 -14.501 1.00 97.62 210 ILE A CA 1
ATOM 1613 C C . ILE A 1 210 ? -0.315 16.578 -14.426 1.00 97.62 210 ILE A C 1
ATOM 1615 O O . ILE A 1 210 ? -1.432 17.028 -14.670 1.00 97.62 210 ILE A O 1
ATOM 1619 N N . ASP A 1 211 ? 0.712 17.371 -14.149 1.00 96.25 211 ASP A N 1
ATOM 1620 C CA . ASP A 1 211 ? 0.584 18.825 -14.055 1.00 96.25 211 ASP A CA 1
ATOM 1621 C C . ASP A 1 211 ? 0.126 19.458 -15.369 1.00 96.25 211 ASP A C 1
ATOM 1623 O O . ASP A 1 211 ? -0.647 20.416 -15.361 1.00 96.25 211 ASP A O 1
ATOM 1627 N N . ALA A 1 212 ? 0.558 18.893 -16.495 1.00 97.56 212 ALA A N 1
ATOM 1628 C CA . ALA A 1 212 ? 0.187 19.368 -17.819 1.00 97.56 212 ALA A CA 1
ATOM 1629 C C . ALA A 1 212 ? -1.183 18.855 -18.299 1.00 97.56 212 ALA A C 1
ATOM 1631 O O . ALA A 1 212 ? -1.884 19.575 -19.008 1.00 97.56 212 ALA A O 1
ATOM 1632 N N . ARG A 1 213 ? -1.553 17.602 -17.986 1.00 98.00 213 ARG A N 1
ATOM 1633 C CA . ARG A 1 213 ? -2.689 16.908 -18.641 1.00 98.00 213 ARG A CA 1
ATOM 1634 C C . ARG A 1 213 ? -3.676 16.231 -17.686 1.00 98.00 213 ARG A C 1
ATOM 1636 O O . ARG A 1 213 ? -4.653 15.629 -18.134 1.00 98.00 213 ARG A O 1
ATOM 1643 N N . GLY A 1 214 ? -3.448 16.314 -16.380 1.00 97.19 214 GLY A N 1
ATOM 1644 C CA . GLY A 1 214 ? -4.302 15.726 -15.352 1.00 97.19 214 GLY A CA 1
ATOM 1645 C C . GLY A 1 214 ? -4.495 14.212 -15.540 1.00 97.19 214 GLY A C 1
ATOM 1646 O O . GLY A 1 214 ? -3.538 13.510 -15.870 1.00 97.19 214 GLY A O 1
ATOM 1647 N N . PRO A 1 215 ? -5.723 13.683 -15.377 1.00 98.00 215 PRO A N 1
ATOM 1648 C CA . PRO A 1 215 ? -6.003 12.248 -15.497 1.00 98.00 215 PRO A CA 1
ATOM 1649 C C . PRO A 1 215 ? -5.621 11.616 -16.836 1.00 98.00 215 PRO A C 1
ATOM 1651 O O . PRO A 1 215 ? -5.337 10.423 -16.872 1.00 98.00 215 PRO A O 1
ATOM 1654 N N . ALA A 1 216 ? -5.592 12.386 -17.928 1.00 98.50 216 ALA A N 1
ATOM 1655 C CA . ALA A 1 216 ? -5.173 11.861 -19.226 1.00 98.50 216 ALA A CA 1
ATOM 1656 C C . ALA A 1 216 ? -3.700 11.413 -19.209 1.00 98.50 216 ALA A C 1
ATOM 1658 O O . ALA A 1 216 ? -3.356 10.424 -19.846 1.00 98.50 216 ALA A O 1
ATOM 1659 N N . ALA A 1 217 ? -2.841 12.075 -18.422 1.00 98.38 217 ALA A N 1
ATOM 1660 C CA . ALA A 1 217 ? -1.454 11.646 -18.244 1.00 98.38 217 ALA A CA 1
ATOM 1661 C C . ALA A 1 217 ? -1.350 10.270 -17.580 1.00 98.38 217 ALA A C 1
ATOM 1663 O O . ALA A 1 217 ? -0.521 9.455 -17.974 1.00 98.38 217 ALA A O 1
ATOM 1664 N N . VAL A 1 218 ? -2.203 10.012 -16.588 1.00 98.31 218 VAL A N 1
ATOM 1665 C CA . VAL A 1 218 ? -2.246 8.726 -15.886 1.00 98.31 218 VAL A CA 1
ATOM 1666 C C . VAL A 1 218 ? -2.824 7.637 -16.786 1.00 98.31 218 VAL A C 1
ATOM 1668 O O . VAL A 1 218 ? -2.343 6.512 -16.754 1.00 98.31 218 VAL A O 1
ATOM 1671 N N . ALA A 1 219 ? -3.810 7.960 -17.627 1.00 98.44 219 ALA A N 1
ATOM 1672 C CA . ALA A 1 219 ? -4.335 7.016 -18.611 1.00 98.44 219 ALA A CA 1
ATOM 1673 C C . ALA A 1 219 ? -3.242 6.589 -19.605 1.00 98.44 219 ALA A C 1
ATOM 1675 O O . ALA A 1 219 ? -3.012 5.395 -19.775 1.00 98.44 219 ALA A O 1
ATOM 1676 N N . ASP A 1 220 ? -2.495 7.546 -20.166 1.00 98.44 220 ASP A N 1
ATOM 1677 C CA . ASP A 1 220 ? -1.348 7.252 -21.038 1.00 98.44 220 ASP A CA 1
ATOM 1678 C C . ASP A 1 220 ? -0.269 6.430 -20.313 1.00 98.44 220 ASP A C 1
ATOM 1680 O O . ASP A 1 220 ? 0.347 5.537 -20.898 1.00 98.44 220 ASP A O 1
ATOM 1684 N N . TYR A 1 221 ? -0.038 6.724 -19.029 1.00 98.31 221 TYR A N 1
ATOM 1685 C CA . TYR A 1 221 ? 0.887 5.962 -18.198 1.00 98.31 221 TYR A CA 1
ATOM 1686 C C . TYR A 1 221 ? 0.432 4.506 -18.051 1.00 98.31 221 TYR A C 1
ATOM 1688 O O . TYR A 1 221 ? 1.235 3.597 -18.246 1.00 98.31 221 TYR A O 1
ATOM 1696 N N . LEU A 1 222 ? -0.847 4.268 -17.749 1.00 97.94 222 LEU A N 1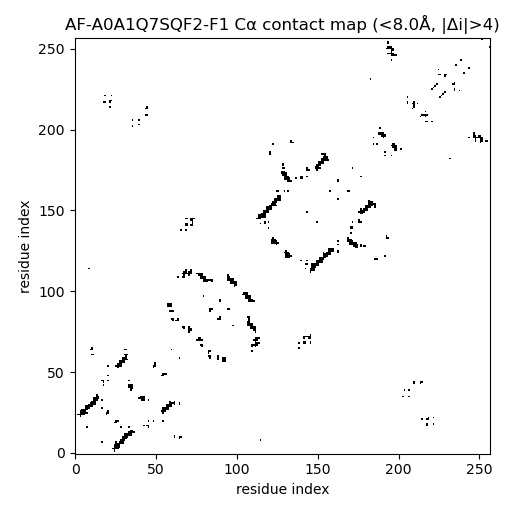
ATOM 1697 C CA . LEU A 1 222 ? -1.409 2.922 -17.631 1.00 97.94 222 LEU A CA 1
ATOM 1698 C C . LEU A 1 222 ? -1.329 2.153 -18.951 1.00 97.94 222 LEU A C 1
ATOM 1700 O O . LEU A 1 222 ? -0.926 0.992 -18.943 1.00 97.94 222 LEU A O 1
ATOM 1704 N N . GLU A 1 223 ? -1.634 2.793 -20.081 1.00 98.06 223 GLU A N 1
ATOM 1705 C CA . GLU A 1 223 ? -1.470 2.173 -21.400 1.00 98.06 223 GLU A CA 1
ATOM 1706 C C . GLU A 1 223 ? -0.023 1.720 -21.616 1.00 98.06 223 GLU A C 1
ATOM 1708 O O . GLU A 1 223 ? 0.220 0.562 -21.951 1.00 98.06 223 GLU A O 1
ATOM 1713 N N . ARG A 1 224 ? 0.952 2.595 -21.344 1.00 98.12 224 ARG A N 1
ATOM 1714 C CA . ARG A 1 224 ? 2.371 2.300 -21.574 1.00 98.12 224 ARG A CA 1
ATOM 1715 C C . ARG A 1 224 ? 2.955 1.276 -20.603 1.00 98.12 224 ARG A C 1
ATOM 1717 O O . ARG A 1 224 ? 3.722 0.424 -21.036 1.00 98.12 224 ARG A O 1
ATOM 1724 N N . TYR A 1 225 ? 2.657 1.397 -19.313 1.00 97.38 225 TYR A N 1
ATOM 1725 C CA . TYR A 1 225 ? 3.367 0.680 -18.250 1.00 97.38 225 TYR A CA 1
ATOM 1726 C C . TYR A 1 225 ? 2.559 -0.458 -17.620 1.00 97.38 225 TYR A C 1
ATOM 1728 O O . TYR A 1 225 ? 3.153 -1.328 -16.998 1.00 97.38 225 TYR A O 1
ATOM 1736 N N . ALA A 1 226 ? 1.232 -0.488 -17.768 1.00 95.19 226 ALA A N 1
ATOM 1737 C CA . ALA A 1 226 ? 0.390 -1.513 -17.143 1.00 95.19 226 ALA A CA 1
ATOM 1738 C C . ALA A 1 226 ? -0.351 -2.407 -18.149 1.00 95.19 226 ALA A C 1
ATOM 1740 O O . ALA A 1 226 ? -0.588 -3.577 -17.849 1.00 95.19 226 ALA A O 1
ATOM 1741 N N . TYR A 1 227 ? -0.759 -1.879 -19.307 1.00 96.31 227 TYR A N 1
ATOM 1742 C CA . TYR A 1 227 ? -1.570 -2.626 -20.277 1.00 96.31 227 TYR A CA 1
ATOM 1743 C C . TYR A 1 227 ? -0.782 -3.122 -21.489 1.00 96.31 227 TYR A C 1
ATOM 1745 O O . TYR A 1 227 ? -1.055 -4.226 -21.958 1.00 96.31 227 TYR A O 1
ATOM 1753 N N . ALA A 1 228 ? 0.171 -2.335 -21.998 1.00 97.31 228 ALA A N 1
ATOM 1754 C CA . ALA A 1 228 ? 0.988 -2.729 -23.142 1.00 97.31 228 ALA A CA 1
ATOM 1755 C C . ALA A 1 228 ? 1.991 -3.860 -22.837 1.00 97.31 228 ALA A C 1
ATOM 1757 O O . ALA A 1 228 ? 2.084 -4.767 -23.667 1.00 97.31 228 ALA A O 1
ATOM 1758 N N . PRO A 1 229 ? 2.730 -3.864 -21.705 1.00 97.69 229 PRO A N 1
ATOM 1759 C CA . PRO A 1 229 ? 3.684 -4.932 -21.411 1.00 97.69 229 PRO A CA 1
ATOM 1760 C C . PRO A 1 229 ? 2.945 -6.233 -21.055 1.00 97.69 229 PRO A C 1
ATOM 1762 O O . PRO A 1 229 ? 2.146 -6.235 -20.115 1.00 97.69 229 PRO A O 1
ATOM 1765 N N . PRO A 1 230 ? 3.169 -7.349 -21.774 1.00 96.19 230 PRO A N 1
ATOM 1766 C CA . PRO A 1 230 ? 2.438 -8.589 -21.520 1.00 96.19 230 PRO A CA 1
ATOM 1767 C C . PRO A 1 230 ? 2.930 -9.328 -20.270 1.00 96.19 230 PRO A C 1
ATOM 1769 O O . PRO A 1 230 ? 2.169 -10.099 -19.680 1.00 96.19 230 PRO A O 1
ATOM 1772 N N . THR A 1 231 ? 4.178 -9.101 -19.852 1.00 96.75 231 THR A N 1
ATOM 1773 C CA . THR A 1 231 ? 4.761 -9.689 -18.643 1.00 96.75 231 THR A CA 1
ATOM 1774 C C . THR A 1 231 ? 5.452 -8.643 -17.770 1.00 96.75 231 THR A C 1
ATOM 1776 O O . THR A 1 231 ? 5.717 -7.517 -18.190 1.00 96.75 231 THR A O 1
ATOM 1779 N N . TRP A 1 232 ? 5.777 -9.040 -16.537 1.00 96.31 232 TRP A N 1
ATOM 1780 C CA . TRP A 1 232 ? 6.573 -8.220 -15.625 1.00 96.31 232 TRP A CA 1
ATOM 1781 C C . TRP A 1 232 ? 7.975 -7.911 -16.175 1.00 96.31 232 TRP A C 1
ATOM 1783 O O . TRP A 1 232 ? 8.465 -6.799 -16.014 1.00 96.31 232 TRP A O 1
ATOM 1793 N N . GLY A 1 233 ? 8.595 -8.863 -16.882 1.00 97.56 233 GLY A N 1
ATOM 1794 C CA . GLY A 1 233 ? 9.888 -8.646 -17.538 1.00 97.56 233 GLY A CA 1
ATOM 1795 C C . GLY A 1 233 ? 9.811 -7.562 -18.613 1.00 97.56 233 GLY A C 1
ATOM 1796 O O . GLY A 1 233 ? 10.619 -6.641 -18.603 1.00 97.56 233 GLY A O 1
ATOM 1797 N N . ASP A 1 234 ? 8.774 -7.597 -19.457 1.00 98.00 234 ASP A N 1
ATOM 1798 C CA . ASP A 1 234 ? 8.573 -6.578 -20.498 1.00 98.00 234 ASP A CA 1
ATOM 1799 C C . ASP A 1 234 ? 8.343 -5.180 -19.904 1.00 98.00 234 ASP A C 1
ATOM 1801 O O . ASP A 1 234 ? 8.731 -4.176 -20.498 1.00 98.00 234 ASP A O 1
ATOM 1805 N N . TYR A 1 235 ? 7.713 -5.098 -18.725 1.00 98.06 235 TYR A N 1
ATOM 1806 C CA . TYR A 1 235 ? 7.582 -3.839 -17.991 1.00 98.06 235 TYR A CA 1
ATOM 180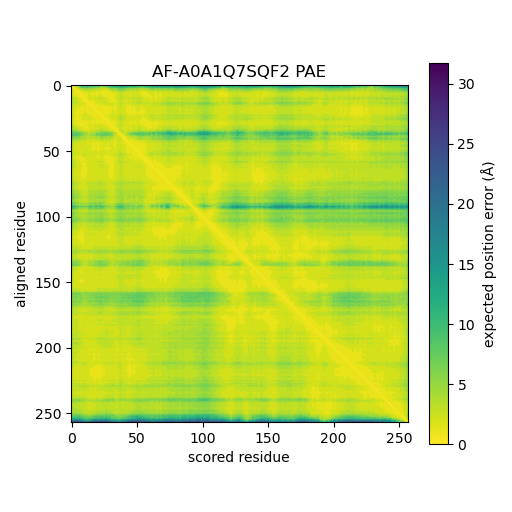7 C C . TYR A 1 235 ? 8.951 -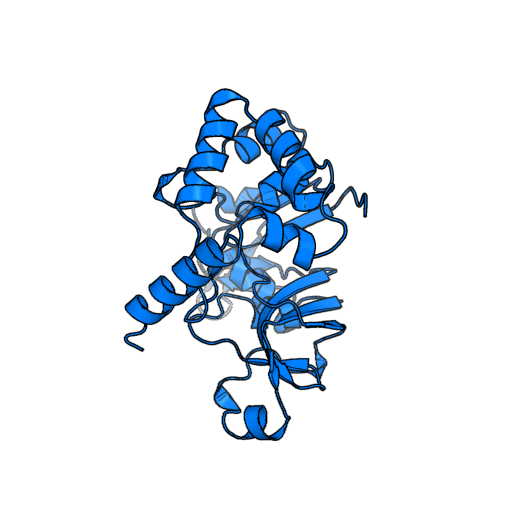3.309 -17.547 1.00 98.06 235 TYR A C 1
ATOM 1809 O O . TYR A 1 235 ? 9.243 -2.133 -17.764 1.00 98.06 235 TYR A O 1
ATOM 1817 N N . LEU A 1 236 ? 9.802 -4.163 -16.972 1.00 97.94 236 LEU A N 1
ATOM 1818 C CA . LEU A 1 236 ? 11.154 -3.784 -16.549 1.00 97.94 236 LEU A CA 1
ATOM 1819 C C . LEU A 1 236 ? 12.035 -3.366 -17.741 1.00 97.94 236 LEU A C 1
ATOM 1821 O O . LEU A 1 236 ? 12.802 -2.403 -17.636 1.00 97.94 236 LEU A O 1
ATOM 1825 N N . ASP A 1 237 ? 11.868 -4.011 -18.896 1.00 97.88 237 ASP A N 1
ATOM 1826 C CA . ASP A 1 237 ? 12.590 -3.679 -20.129 1.00 97.88 237 ASP A CA 1
ATOM 1827 C C . ASP A 1 237 ? 12.293 -2.258 -20.640 1.00 97.88 237 ASP A C 1
ATOM 1829 O O . ASP A 1 237 ? 13.148 -1.649 -21.287 1.00 97.88 237 ASP A O 1
ATOM 1833 N N . LEU A 1 238 ? 11.142 -1.663 -20.288 1.00 98.00 238 LEU A N 1
ATOM 1834 C CA . LEU A 1 238 ? 10.844 -0.256 -20.604 1.00 98.00 238 LEU A CA 1
ATOM 1835 C C . LEU A 1 238 ? 11.789 0.737 -19.913 1.00 98.00 238 LEU A C 1
ATOM 1837 O O . LEU A 1 238 ? 11.908 1.878 -20.370 1.00 98.00 238 LEU A O 1
ATOM 1841 N N . PHE A 1 239 ? 12.422 0.334 -18.811 1.00 97.12 239 PHE A N 1
ATOM 1842 C CA . PHE A 1 239 ? 13.369 1.154 -18.052 1.00 97.12 239 PHE A CA 1
ATOM 1843 C C . PHE A 1 239 ? 14.821 0.838 -18.409 1.00 97.12 239 PHE A C 1
ATOM 1845 O O . PHE A 1 239 ? 15.666 1.734 -18.366 1.00 97.12 239 PHE A O 1
ATOM 1852 N N . GLY A 1 240 ? 15.092 -0.411 -18.793 1.00 96.12 240 GLY A N 1
ATOM 1853 C CA . GLY A 1 240 ? 16.411 -0.900 -19.176 1.00 96.12 240 GLY A CA 1
ATOM 1854 C C . GLY A 1 240 ? 17.307 -1.250 -17.982 1.00 96.12 240 GLY A C 1
ATOM 1855 O O . GLY A 1 240 ? 17.260 -0.632 -16.916 1.00 96.12 240 GLY A O 1
ATOM 1856 N N . GLY A 1 241 ? 18.182 -2.241 -18.179 1.00 95.75 241 GLY A N 1
ATOM 1857 C CA . GLY A 1 241 ? 19.027 -2.792 -17.113 1.00 95.75 241 GLY A CA 1
ATOM 1858 C C . GLY A 1 241 ? 19.983 -1.784 -16.466 1.00 95.75 241 GLY A C 1
ATOM 1859 O O . GLY A 1 241 ? 20.240 -1.873 -15.268 1.00 95.75 241 GLY A O 1
ATOM 1860 N N . GLU A 1 242 ? 20.473 -0.787 -17.210 1.00 97.25 242 GLU A N 1
ATOM 1861 C CA . GLU A 1 242 ? 21.350 0.254 -16.652 1.00 97.25 242 GLU A CA 1
ATOM 1862 C C . GLU A 1 242 ? 20.639 1.121 -15.605 1.00 97.25 242 GLU A C 1
ATOM 1864 O O . GLU A 1 242 ? 21.237 1.460 -14.579 1.00 97.25 242 GLU A O 1
ATOM 1869 N N . ARG A 1 243 ? 19.360 1.444 -15.839 1.00 97.38 243 ARG A N 1
ATOM 1870 C CA . ARG A 1 243 ? 18.538 2.250 -14.930 1.00 97.38 243 ARG A CA 1
ATOM 1871 C C . ARG A 1 243 ? 18.198 1.472 -13.662 1.00 97.38 243 ARG A C 1
ATOM 1873 O O . ARG A 1 243 ? 18.363 2.003 -12.568 1.00 97.38 243 ARG A O 1
ATOM 1880 N N . LEU A 1 244 ? 17.830 0.198 -13.798 1.00 97.50 244 LEU A N 1
ATOM 1881 C CA . LEU A 1 244 ? 17.597 -0.690 -12.653 1.00 97.50 244 LEU A CA 1
ATOM 1882 C C . LEU A 1 244 ? 18.871 -0.863 -11.812 1.00 97.50 244 LEU A C 1
ATOM 1884 O O . LEU A 1 244 ? 18.852 -0.663 -10.597 1.00 97.50 244 LEU A O 1
ATOM 1888 N N . ALA A 1 245 ? 20.008 -1.136 -12.460 1.00 97.31 245 ALA A N 1
ATOM 1889 C CA . ALA A 1 245 ? 21.295 -1.278 -11.783 1.00 97.31 245 ALA A CA 1
ATOM 1890 C C . ALA A 1 245 ? 21.741 0.020 -11.088 1.00 97.31 245 ALA A C 1
ATOM 1892 O O . ALA A 1 245 ? 22.409 -0.035 -10.055 1.00 97.31 245 ALA A O 1
ATOM 1893 N N . LEU A 1 246 ? 21.393 1.192 -11.633 1.00 97.12 246 LEU A N 1
ATOM 1894 C CA . LEU A 1 246 ? 21.635 2.473 -10.969 1.00 97.12 246 LEU A CA 1
ATOM 1895 C C . LEU A 1 246 ? 20.876 2.573 -9.643 1.00 97.12 246 LEU A C 1
ATOM 1897 O O . LEU A 1 246 ? 21.493 2.942 -8.643 1.00 97.12 246 LEU A O 1
ATOM 1901 N N . GLN A 1 247 ? 19.589 2.218 -9.608 1.00 97.56 247 GLN A N 1
ATOM 1902 C CA . GLN A 1 247 ? 18.822 2.290 -8.360 1.00 97.56 247 GLN A CA 1
ATOM 1903 C C . GLN A 1 247 ? 19.296 1.267 -7.322 1.00 97.56 247 GLN A C 1
ATOM 1905 O O . GLN A 1 247 ? 19.318 1.576 -6.132 1.00 97.56 247 GLN A O 1
ATOM 1910 N N . GLN A 1 248 ? 19.761 0.090 -7.752 1.00 96.94 248 GLN A N 1
ATOM 1911 C CA . GLN A 1 248 ? 20.402 -0.873 -6.847 1.00 96.94 248 GLN A CA 1
ATOM 1912 C C . GLN A 1 248 ? 21.689 -0.316 -6.226 1.00 96.94 248 GLN A C 1
ATOM 1914 O O . GLN A 1 248 ? 21.914 -0.471 -5.027 1.00 96.94 248 GLN A O 1
ATOM 1919 N N . ARG A 1 249 ? 22.540 0.358 -7.018 1.00 96.38 249 ARG A N 1
ATOM 1920 C CA . ARG A 1 249 ? 23.756 1.002 -6.488 1.00 96.38 249 ARG A CA 1
ATOM 1921 C C . ARG A 1 249 ? 23.418 2.075 -5.457 1.00 96.38 249 ARG A C 1
ATOM 1923 O O . ARG A 1 249 ? 24.032 2.094 -4.399 1.00 96.38 249 ARG A O 1
ATOM 1930 N N . ARG A 1 250 ? 22.413 2.911 -5.733 1.00 95.19 250 ARG A N 1
ATOM 1931 C CA . ARG A 1 250 ? 21.965 3.951 -4.795 1.00 95.19 250 ARG A CA 1
ATOM 1932 C C . ARG A 1 250 ? 21.448 3.372 -3.476 1.00 95.19 250 ARG A C 1
ATOM 1934 O O . ARG A 1 250 ? 21.760 3.918 -2.425 1.00 95.19 250 ARG A O 1
ATOM 1941 N N . ALA A 1 251 ? 20.721 2.253 -3.510 1.00 94.06 251 ALA A N 1
ATOM 1942 C CA . ALA A 1 251 ? 20.257 1.597 -2.284 1.00 94.06 251 ALA A CA 1
ATOM 1943 C C . ALA A 1 251 ? 21.420 1.100 -1.417 1.00 94.06 251 ALA A C 1
ATOM 1945 O O . ALA A 1 251 ? 21.429 1.329 -0.210 1.00 94.06 251 ALA A O 1
ATOM 1946 N N . ARG A 1 252 ? 22.430 0.486 -2.045 1.00 91.12 252 ARG A N 1
ATOM 1947 C CA . ARG A 1 252 ? 23.653 0.022 -1.371 1.00 91.12 252 ARG A CA 1
ATOM 1948 C C . ARG A 1 252 ? 24.435 1.163 -0.714 1.00 91.12 252 ARG A C 1
ATOM 1950 O O . ARG A 1 252 ? 24.828 1.062 0.446 1.00 91.12 252 ARG A O 1
ATOM 1957 N N . GLU A 1 253 ? 24.555 2.295 -1.411 1.00 91.44 253 GLU A N 1
ATOM 1958 C CA . GLU A 1 253 ? 25.182 3.511 -0.873 1.00 91.44 253 GLU A CA 1
ATOM 1959 C C . GLU A 1 253 ? 24.486 4.018 0.405 1.00 91.44 253 GLU A C 1
ATOM 1961 O O . GLU A 1 253 ? 25.163 4.483 1.322 1.00 91.44 253 GLU A O 1
ATOM 1966 N N . LEU A 1 254 ? 23.155 3.899 0.502 1.00 85.31 254 LEU A N 1
ATOM 1967 C CA . LEU A 1 254 ? 22.393 4.306 1.690 1.00 85.31 254 LEU A CA 1
ATOM 1968 C C . LEU A 1 254 ? 22.530 3.330 2.863 1.00 85.31 254 LEU A C 1
ATOM 1970 O O . LEU A 1 254 ? 22.493 3.759 4.018 1.00 85.31 254 LEU A O 1
ATOM 1974 N N . THR A 1 255 ? 22.689 2.034 2.590 1.00 84.50 255 THR A N 1
ATOM 1975 C CA . THR A 1 255 ? 22.881 1.010 3.629 1.00 84.50 255 THR A CA 1
ATOM 1976 C C . THR A 1 255 ? 24.337 0.853 4.063 1.00 84.50 255 THR A C 1
ATOM 1978 O O . THR A 1 255 ? 24.593 0.203 5.077 1.00 84.50 255 THR A O 1
ATOM 1981 N N . GLY A 1 256 ? 25.282 1.476 3.353 1.00 75.12 256 GLY A N 1
ATOM 1982 C CA . GLY A 1 256 ? 26.716 1.378 3.636 1.00 75.12 256 GLY A CA 1
ATOM 1983 C C . GLY A 1 256 ? 27.325 0.022 3.263 1.00 75.12 256 GLY A C 1
ATOM 1984 O O . GLY A 1 256 ? 28.348 -0.352 3.840 1.00 75.12 256 GLY A O 1
ATOM 1985 N N . GLU A 1 257 ? 26.690 -0.700 2.335 1.00 57.25 257 GLU A N 1
ATOM 1986 C CA . GLU A 1 257 ? 27.158 -1.971 1.752 1.00 57.25 257 GLU A CA 1
ATOM 1987 C C . GLU A 1 257 ? 27.747 -1.745 0.354 1.00 57.25 257 GLU A C 1
ATOM 1989 O O . GLU A 1 257 ? 28.739 -2.427 0.009 1.00 57.25 257 GLU A O 1
#

Radius of gyration: 19.63 Å; Cα contacts (8 Å, |Δi|>4): 466; chains: 1; bounding box: 46×42×58 Å

Foldseek 3Di:
DLAADDEAEDAEAELVVLLCVLSNHAQEYEYQAYYNDDVLDGDPSVVVCPVVNSHHYQHDHSVLSLQQLQCLLVVHQWDWAAPPPPHPSCVRNVWDWDADPPPRDITITRGHDAAQEAEEEAAEAEPLGQGFHPDDPRSNLSNLSRYPAYEYEYQYHDHPVVCVVCVVRRSHGSVSHPYYHHQRVVVPCPDRALQFHHPVVVVVVLSVQCVVPNSVSSVVVCVVQPVVQPDSVSNVPVCPPVNRVVRRVVNCVVVVD

Solvent-accessible surface area (backbone atoms only — not comparable to full-atom values): 13882 Å² total; per-residue (Å²): 135,89,62,59,74,35,73,48,74,40,53,74,31,38,64,67,54,47,49,30,50,68,70,57,18,34,41,30,44,34,30,45,44,51,33,83,41,87,95,73,44,68,41,65,55,56,50,56,36,41,79,67,67,68,26,48,77,38,49,39,54,54,68,49,48,50,41,9,21,42,15,26,43,71,73,36,74,48,39,81,37,71,68,53,68,96,46,75,51,34,69,60,65,69,51,45,76,44,65,40,91,88,77,65,47,80,28,29,38,40,53,38,42,66,43,71,65,30,83,47,78,36,58,28,24,28,94,66,39,39,25,27,52,68,81,83,65,86,58,52,50,31,41,39,57,16,22,77,35,21,40,37,36,17,52,37,80,45,57,64,68,60,52,64,74,47,52,90,42,50,60,38,60,19,92,59,47,74,45,78,40,84,32,67,67,71,55,62,63,44,51,41,78,68,57,24,37,53,44,60,69,58,52,52,53,52,49,53,38,32,75,76,50,42,64,59,36,52,48,53,45,39,46,63,64,64,64,62,33,90,45,73,67,52,40,53,58,76,65,32,70,69,53,55,53,48,27,28,51,53,16,25,66,75,69,75,106

pLDDT: mean 95.79, std 4.31, range [57.25, 98.88]

Nearest PDB structures (foldseek):
  1poi-assembly1_A  TM=9.430E-01  e=2.432E-23  Acidaminococcus fermentans
  5n02-assembly1_A  TM=8.801E-01  e=1.356E-18  Myxococcus xanthus DK 1622
  6con-assembly2_G  TM=8.751E-01  e=1.605E-16  Mycobacterium tuberculosis
  6co9-assembly1_A  TM=8.810E-01  e=2.491E-16  Rhodococcus jostii RHA1
  6coj-assembly1_A-2  TM=8.598E-01  e=7.716E-16  Rhodococcus jostii RHA1

Mean predicted aligned error: 3.43 Å

Sequence (257 aa):
QRRHGLTLARNLTCTEGEFLMVAGAAARIVTAWMSIGLPWGVSKILRHFVESGRVALEEWSHLALGLRFRAAAMGVPFLPTLTMLGSDLMDVGGMKRLQDPYTGATLAAVPALFPDVALLHVHRADVFGNCQIDGYPHMDADIARAATTVLVTTEEIVGVEETRRRPERTVIPGFVVDALVLAPFGAFPHECYGLYEADFDHFADYTRAIDARGPAAVADYLERYAYAPPTWGDYLDLFGGERLALQQRRARELTGE

Secondary structure (DSSP, 8-state):
----SEEEEEEEE-HHHHHHHHTT-EEEEEEEEEBS-GGG-B-HHHHHHHHTTSSEEEE--HHHHHHHHHHHHTT-SEEEESTTTTSTHHHHTTPEEEE-TTT--EEEEEE----SEEEEEEEEEETT--EE--S--TTHHHHHHH-SEEEEEEEEEE-HHHHHHSGGGEEE-GGG-SEEEE-TTTTTTS-BTTTB---HHHHHHHHHHHHHHTHHHHHHHHIIIIIS-SSHHHHHHTT-HHHHHHHHHHHHHHHT-